Protein AF-A0ABD2QIZ8-F1 (afdb_monomer_lite)

Secondary structure (DSSP, 8-state):
--HHHHHHHHHHHS----SS--TTTTT-SSHHHHHHHHHHHHHHHHHHHTSHHHHHHHHHHHHHHHHHHHHHTT---HHHHHHHHHHHHHHHHHHS-SS--HHHHHHHHHHHHTT--S--HIIIIIIIIIIHHHHHHHS--HHHHHHHT-TTS-HHHHHHHHHHHHHHHHHHHHHHTGGGTTSHHHHHHHHHHHHHHHHHHHHHSS-HHHHHHHHHHHHHHHHHHHHTT-----S---S--------SS----------------------------------------S-SSHHHHHHHHHHHHHHHHHHHHHHHHHHHHHTT----GGG----PPPPPTT---TTSHHHHTTSS-----------

InterPro domains:
  IPR019392 Mitoguardin [PF10265] (2-235)

Radius of gyration: 24.92 Å; chains: 1; bounding box: 64×52×100 Å

pLDDT: mean 75.43, std 24.79, range [24.59, 97.56]

Organism: NCBI:txid1844966

Structure (mmCIF, N/CA/C/O backbone):
data_AF-A0ABD2QIZ8-F1
#
_entry.id   AF-A0ABD2QIZ8-F1
#
loop_
_atom_site.group_PDB
_atom_site.id
_atom_site.type_symbol
_atom_site.label_atom_id
_atom_site.label_alt_id
_atom_site.label_comp_id
_atom_site.label_asym_id
_atom_site.label_entity_id
_atom_site.label_seq_id
_atom_site.pdbx_PDB_ins_code
_atom_site.Cartn_x
_atom_site.Cartn_y
_atom_site.Cartn_z
_atom_site.occupancy
_atom_site.B_iso_or_equiv
_atom_site.auth_seq_id
_atom_site.auth_comp_id
_atom_site.auth_asym_id
_atom_site.auth_atom_id
_atom_site.pdbx_PDB_model_num
ATOM 1 N N . MET A 1 1 ? -16.460 -14.902 26.643 1.00 57.66 1 MET A N 1
ATOM 2 C CA . MET A 1 1 ? -16.467 -14.444 25.234 1.00 57.66 1 MET A CA 1
ATOM 3 C C . MET A 1 1 ? -17.121 -13.060 25.098 1.00 57.66 1 MET A C 1
ATOM 5 O O . MET A 1 1 ? -18.214 -12.979 24.546 1.00 57.66 1 MET A O 1
ATOM 9 N N . PRO A 1 2 ? -16.521 -11.976 25.629 1.00 64.00 2 PRO A N 1
ATOM 10 C CA . PRO A 1 2 ? -17.179 -10.663 25.682 1.00 64.00 2 PRO A CA 1
ATOM 11 C C . PRO A 1 2 ? -16.959 -9.818 24.416 1.00 64.00 2 PRO A C 1
ATOM 13 O O . PRO A 1 2 ? -17.910 -9.223 23.924 1.00 64.00 2 PRO A O 1
ATOM 16 N N . PHE A 1 3 ? -15.741 -9.802 23.857 1.00 72.56 3 PHE A N 1
ATOM 17 C CA . PHE A 1 3 ? -15.368 -8.848 22.804 1.00 72.56 3 PHE A CA 1
ATOM 18 C C . PHE A 1 3 ? -16.022 -9.125 21.440 1.00 72.56 3 PHE A C 1
ATOM 20 O O . PHE A 1 3 ? -16.749 -8.273 20.944 1.00 72.56 3 PHE A O 1
ATOM 27 N N . PHE A 1 4 ? -15.899 -10.327 20.865 1.00 75.19 4 PHE A N 1
ATOM 28 C CA . PHE A 1 4 ? -16.598 -10.636 19.602 1.00 75.19 4 PHE A CA 1
ATOM 29 C C . PHE A 1 4 ? -18.122 -10.526 19.725 1.00 75.19 4 PHE A C 1
ATOM 31 O O . PHE A 1 4 ? -18.793 -10.035 18.826 1.00 75.19 4 PHE A O 1
ATOM 38 N N . LYS A 1 5 ? -18.670 -10.933 20.879 1.00 71.56 5 LYS A N 1
ATOM 39 C CA . LYS A 1 5 ? -20.096 -10.769 21.164 1.00 71.56 5 LYS A CA 1
ATOM 40 C C . LYS A 1 5 ? -20.486 -9.288 21.178 1.00 71.56 5 LYS A C 1
ATOM 42 O O . LYS A 1 5 ? -21.554 -8.958 20.689 1.00 71.56 5 LYS A O 1
ATOM 47 N N . SER A 1 6 ? -19.622 -8.406 21.683 1.00 74.94 6 SER A N 1
ATOM 48 C CA . SER A 1 6 ? -19.845 -6.959 21.616 1.00 74.94 6 SER A CA 1
ATOM 49 C C . SER A 1 6 ? -19.791 -6.417 20.185 1.00 74.94 6 SER A C 1
ATOM 51 O O . SER A 1 6 ? -20.599 -5.562 19.852 1.00 74.94 6 SER A O 1
ATOM 53 N N . CYS A 1 7 ? -18.926 -6.952 19.315 1.00 78.25 7 CYS A N 1
ATOM 54 C CA . CYS A 1 7 ? -18.905 -6.590 17.893 1.00 78.25 7 CYS A CA 1
ATOM 55 C C . CYS A 1 7 ? -20.184 -7.043 17.173 1.00 78.25 7 CYS A C 1
ATOM 57 O O . CYS A 1 7 ? -20.744 -6.279 16.399 1.00 78.25 7 CYS A O 1
ATOM 59 N N . LEU A 1 8 ? -20.678 -8.250 17.468 1.00 77.31 8 LEU A N 1
ATOM 60 C CA . LEU A 1 8 ? -21.957 -8.736 16.937 1.00 77.31 8 LEU A CA 1
ATOM 61 C C . LEU A 1 8 ? -23.138 -7.888 17.425 1.00 77.31 8 LEU A C 1
ATOM 63 O O . LEU A 1 8 ? -23.984 -7.521 16.625 1.00 77.31 8 LEU A O 1
ATOM 67 N N . LEU A 1 9 ? -23.163 -7.509 18.707 1.00 75.19 9 LEU A N 1
ATOM 68 C CA . LEU A 1 9 ? -24.189 -6.596 19.223 1.00 75.19 9 LEU A CA 1
ATOM 69 C C . LEU A 1 9 ? -24.125 -5.225 18.540 1.00 75.19 9 LEU A C 1
ATOM 71 O O . LEU A 1 9 ? -25.157 -4.672 18.187 1.00 75.19 9 LEU A O 1
ATOM 75 N N . GLN A 1 10 ? -22.924 -4.694 18.298 1.00 77.56 10 GLN A N 1
ATOM 76 C CA . GLN A 1 10 ? -22.770 -3.446 17.546 1.00 77.56 10 GLN A CA 1
ATOM 77 C C . GLN A 1 10 ? -23.260 -3.567 16.101 1.00 77.56 10 GLN A C 1
ATOM 79 O O . GLN A 1 10 ? -23.784 -2.589 15.578 1.00 77.56 10 GLN A O 1
ATOM 84 N N . LEU A 1 11 ? -23.101 -4.733 15.472 1.00 80.88 11 LEU A N 1
ATOM 85 C CA . LEU A 1 11 ? -23.643 -5.011 14.142 1.00 80.88 11 LEU A CA 1
ATOM 86 C C . LEU A 1 11 ? -25.179 -5.084 14.154 1.00 80.88 11 LEU A C 1
ATOM 88 O O . LEU A 1 11 ? -25.811 -4.590 13.229 1.00 80.88 11 LEU A O 1
ATOM 92 N N . ASP A 1 12 ? -25.778 -5.656 15.201 1.00 74.12 12 ASP A N 1
ATOM 93 C CA . ASP A 1 12 ? -27.239 -5.711 15.357 1.00 74.12 12 ASP A CA 1
ATOM 94 C C . ASP A 1 12 ? -27.847 -4.324 15.660 1.00 74.12 12 ASP A C 1
ATOM 96 O O . ASP A 1 12 ? -28.987 -4.039 15.292 1.00 74.12 12 ASP A O 1
ATOM 100 N N . GLU A 1 13 ? -27.097 -3.450 16.342 1.00 72.75 13 GLU A N 1
ATOM 101 C CA . GLU A 1 13 ? -27.544 -2.116 16.768 1.00 72.75 13 GLU A CA 1
ATOM 102 C C . GLU A 1 13 ? -27.261 -1.001 15.746 1.00 72.75 13 GLU A C 1
ATOM 104 O O . GLU A 1 13 ? -27.916 0.045 15.788 1.00 72.75 13 GLU A O 1
ATOM 109 N N . LYS A 1 14 ? -26.274 -1.174 14.857 1.00 70.62 14 LYS A N 1
ATOM 110 C CA . LYS A 1 14 ? -25.811 -0.133 13.927 1.00 70.62 14 LYS A CA 1
ATOM 111 C C . LYS A 1 14 ? -25.695 -0.659 12.505 1.00 70.62 14 LYS A C 1
ATOM 113 O O . LYS A 1 14 ? -25.198 -1.752 12.273 1.00 70.62 14 LYS A O 1
ATOM 118 N N . ASP A 1 15 ? -26.032 0.199 11.546 1.00 72.19 15 ASP A N 1
ATOM 119 C CA . ASP A 1 15 ? -25.680 -0.038 10.150 1.00 72.19 15 ASP A CA 1
ATOM 120 C C . ASP A 1 15 ? -24.165 0.151 9.971 1.00 72.19 15 ASP A C 1
ATOM 122 O O . ASP A 1 15 ? -23.630 1.261 10.092 1.00 72.19 15 ASP A O 1
ATOM 126 N N . ILE A 1 16 ? -23.449 -0.955 9.772 1.00 79.88 16 ILE A N 1
ATOM 127 C CA . ILE A 1 16 ? -21.998 -0.945 9.593 1.00 79.88 16 ILE A CA 1
ATOM 128 C C . ILE A 1 16 ? -21.701 -0.698 8.126 1.00 79.88 16 ILE A C 1
ATOM 130 O O . ILE A 1 16 ? -21.784 -1.591 7.285 1.00 79.88 16 ILE A O 1
ATOM 134 N N . SER A 1 17 ? -21.282 0.526 7.828 1.00 81.06 17 SER A N 1
ATOM 135 C CA . SER A 1 17 ? -20.865 0.864 6.479 1.00 81.06 17 SER A CA 1
ATOM 136 C C . SER A 1 17 ? -19.520 0.205 6.148 1.00 81.06 17 SER A C 1
ATOM 138 O O . SER A 1 17 ? -18.538 0.292 6.901 1.00 81.06 17 SER A O 1
ATOM 140 N N . CYS A 1 18 ? -19.491 -0.493 5.019 1.00 85.06 18 CYS A N 1
ATOM 141 C CA . CYS A 1 18 ? -18.291 -0.995 4.370 1.00 85.06 18 CYS A CA 1
ATOM 142 C C . CYS A 1 18 ? -18.424 -0.746 2.868 1.00 85.06 18 CYS A C 1
ATOM 144 O O . CYS A 1 18 ? -19.526 -0.757 2.320 1.00 85.06 18 CYS A O 1
ATOM 146 N N . ARG A 1 19 ? -17.300 -0.494 2.200 1.00 87.50 19 ARG A N 1
ATOM 147 C CA . ARG A 1 19 ? -17.295 -0.134 0.780 1.00 87.50 19 ARG A CA 1
ATOM 148 C C . ARG A 1 19 ? -17.685 -1.306 -0.122 1.00 87.50 19 ARG A C 1
ATOM 150 O O . ARG A 1 19 ? -18.427 -1.136 -1.084 1.00 87.50 19 ARG A O 1
ATOM 157 N N . LYS A 1 20 ? -17.153 -2.491 0.185 1.00 89.75 20 LYS A N 1
ATOM 158 C CA . LYS A 1 20 ? -17.384 -3.757 -0.518 1.00 89.75 20 LYS A CA 1
ATOM 159 C C . LYS A 1 20 ? -17.372 -4.892 0.506 1.00 89.75 20 LYS A C 1
ATOM 161 O O . LYS A 1 20 ? -16.536 -4.900 1.409 1.00 89.75 20 LYS A O 1
ATOM 166 N N . LEU A 1 21 ? -18.249 -5.880 0.337 1.00 91.25 21 LEU A N 1
ATOM 167 C CA . LEU A 1 21 ? -18.175 -7.116 1.113 1.00 91.25 21 LEU A CA 1
ATOM 168 C C . LEU A 1 21 ? -16.987 -7.945 0.621 1.00 91.25 21 LEU A C 1
ATOM 170 O O . LEU A 1 21 ? -16.928 -8.349 -0.540 1.00 91.25 21 LEU A O 1
ATOM 174 N N . ARG A 1 22 ? -16.017 -8.180 1.508 1.00 92.38 22 ARG A N 1
ATOM 175 C CA . ARG A 1 22 ? -14.785 -8.927 1.209 1.00 92.38 22 ARG A CA 1
ATOM 176 C C . ARG A 1 22 ? -14.817 -10.351 1.775 1.00 92.38 22 ARG A C 1
ATOM 178 O O . ARG A 1 22 ? -13.771 -10.959 1.978 1.00 92.38 22 ARG A O 1
ATOM 185 N N . THR A 1 23 ? -16.013 -10.892 2.007 1.00 90.88 23 THR A N 1
ATOM 186 C CA . THR A 1 23 ? -16.253 -12.190 2.654 1.00 90.88 23 THR A CA 1
ATOM 187 C C . THR A 1 23 ? -15.456 -13.322 2.011 1.00 90.88 23 THR A C 1
ATOM 189 O O . THR A 1 23 ? -14.713 -14.011 2.704 1.00 90.88 23 THR A O 1
ATOM 192 N N . THR A 1 24 ? -15.536 -13.466 0.686 1.00 90.56 24 THR A N 1
ATOM 193 C CA . THR A 1 24 ? -14.779 -14.487 -0.056 1.00 90.56 24 THR A CA 1
ATOM 194 C C . THR A 1 24 ? -13.277 -14.214 -0.040 1.00 90.56 24 THR A C 1
ATOM 196 O O . THR A 1 24 ? -12.489 -15.135 0.147 1.00 90.56 24 THR A O 1
ATOM 199 N N . LEU A 1 25 ? -12.874 -12.948 -0.203 1.00 88.62 25 LEU A N 1
ATOM 200 C CA . LEU A 1 25 ? -11.465 -12.549 -0.274 1.00 88.62 25 LEU A CA 1
ATOM 201 C C . LEU A 1 25 ? -10.706 -12.878 1.020 1.00 88.62 25 LEU A C 1
ATOM 203 O O . LEU A 1 25 ? -9.563 -13.331 0.964 1.00 88.62 25 LEU A O 1
ATOM 207 N N . PHE A 1 26 ? -11.348 -12.664 2.169 1.00 90.06 26 PHE A N 1
ATOM 208 C CA . PHE A 1 26 ? -10.785 -12.951 3.491 1.00 90.06 26 PHE A CA 1
ATOM 209 C C . PHE A 1 26 ? -11.271 -14.273 4.086 1.00 90.06 26 PHE A C 1
ATOM 211 O O . PHE A 1 26 ? -11.157 -14.476 5.295 1.00 90.06 26 PHE A O 1
ATOM 218 N N . GLU A 1 27 ? -11.829 -15.156 3.253 1.00 89.44 27 GLU A N 1
ATOM 219 C CA . GLU A 1 27 ? -12.207 -16.522 3.632 1.00 89.44 27 GLU A CA 1
ATOM 220 C C . GLU A 1 27 ? -13.110 -16.567 4.884 1.00 89.44 27 GLU A C 1
ATOM 222 O O . GLU A 1 27 ? -13.030 -17.461 5.732 1.00 89.44 27 GLU A O 1
ATOM 227 N N . CYS A 1 28 ? -13.985 -15.568 5.016 1.00 88.69 28 CYS A N 1
ATOM 228 C CA . CYS A 1 28 ? -14.973 -15.510 6.081 1.00 88.69 28 CYS A CA 1
ATOM 229 C C . CYS A 1 28 ? -16.167 -16.421 5.733 1.00 88.69 28 CYS A C 1
ATOM 231 O O . CYS A 1 28 ? -16.588 -16.479 4.579 1.00 88.69 28 CYS A O 1
ATOM 233 N N . PRO A 1 29 ? -16.747 -17.135 6.714 1.00 88.00 29 PRO A N 1
ATOM 234 C CA . PRO A 1 29 ? -17.820 -18.098 6.478 1.00 88.00 29 PRO A CA 1
ATOM 235 C C . PRO A 1 29 ? -19.124 -17.458 5.983 1.00 88.00 29 PRO A C 1
ATOM 237 O O . PRO A 1 29 ? -19.924 -18.138 5.346 1.00 88.00 29 PRO A O 1
ATOM 240 N N . ASN A 1 30 ? -19.376 -16.192 6.318 1.00 89.19 30 ASN A N 1
ATOM 241 C CA . ASN A 1 30 ? -20.526 -15.414 5.861 1.00 89.19 30 ASN A CA 1
ATOM 242 C C . ASN A 1 30 ? -20.281 -13.913 6.086 1.00 89.19 30 ASN A C 1
ATOM 244 O O . ASN A 1 30 ? -19.340 -13.525 6.784 1.00 89.19 30 ASN A O 1
ATOM 248 N N . ASP A 1 31 ? -21.153 -13.082 5.513 1.00 90.19 31 ASP A N 1
ATOM 249 C CA . ASP A 1 31 ? -21.038 -11.622 5.571 1.00 90.19 31 ASP A CA 1
ATOM 250 C C . ASP A 1 31 ? -21.140 -11.079 7.001 1.00 90.19 31 ASP A C 1
ATOM 252 O O . ASP A 1 31 ? -20.419 -10.152 7.359 1.00 90.19 31 ASP A O 1
ATOM 256 N N . THR A 1 32 ? -21.972 -11.683 7.855 1.00 88.88 32 THR A N 1
ATOM 257 C CA . THR A 1 32 ? -22.097 -11.297 9.270 1.00 88.88 32 THR A CA 1
ATOM 258 C C . THR A 1 32 ? -20.773 -11.473 10.016 1.00 88.88 32 THR A C 1
ATOM 260 O O . THR A 1 32 ? -20.363 -10.588 10.766 1.00 88.88 32 THR A O 1
ATOM 263 N N . ASP A 1 33 ? -20.077 -12.590 9.794 1.00 86.62 33 ASP A N 1
ATOM 264 C CA . ASP A 1 33 ? -18.768 -12.852 10.396 1.00 86.62 33 ASP A CA 1
ATOM 265 C C . ASP A 1 33 ? -17.707 -11.877 9.875 1.00 86.62 33 ASP A C 1
ATOM 267 O O . ASP A 1 33 ? -16.944 -11.320 10.667 1.00 86.62 33 ASP A O 1
ATOM 271 N N . PHE A 1 34 ? -17.707 -11.606 8.565 1.00 90.94 34 PHE A N 1
ATOM 272 C CA . PHE A 1 34 ? -16.829 -10.601 7.968 1.00 90.94 34 PHE A CA 1
ATOM 273 C C . PHE A 1 34 ? -17.048 -9.219 8.598 1.00 90.94 34 PHE A C 1
ATOM 275 O O . PHE A 1 34 ? -16.089 -8.600 9.054 1.00 90.94 34 PHE A O 1
ATOM 282 N N . LEU A 1 35 ? -18.295 -8.750 8.685 1.00 90.56 35 LEU A N 1
ATOM 283 C CA . LEU A 1 35 ? -18.621 -7.436 9.242 1.00 90.56 35 LEU A CA 1
ATOM 284 C C . LEU A 1 35 ? -18.272 -7.338 10.732 1.00 90.56 35 LEU A C 1
ATOM 286 O O . LEU A 1 35 ? -17.703 -6.338 11.170 1.00 90.56 35 LEU A O 1
ATOM 290 N N . ALA A 1 36 ? -18.534 -8.385 11.516 1.00 87.94 36 ALA A N 1
ATOM 291 C CA . ALA A 1 36 ? -18.164 -8.411 12.929 1.00 87.94 36 ALA A CA 1
ATOM 292 C C . ALA A 1 36 ? -16.638 -8.377 13.131 1.00 87.94 36 ALA A C 1
ATOM 294 O O . ALA A 1 36 ? -16.142 -7.667 14.012 1.00 87.94 36 ALA A O 1
ATOM 295 N N . LYS A 1 37 ? -15.877 -9.098 12.297 1.00 90.25 37 LYS A N 1
ATOM 296 C CA . LYS A 1 37 ? -14.407 -9.027 12.283 1.00 90.25 37 LYS A CA 1
ATOM 297 C C . LYS A 1 37 ? -13.902 -7.675 11.804 1.00 90.25 37 LYS A C 1
ATOM 299 O O . LYS A 1 37 ? -12.945 -7.170 12.375 1.00 90.25 37 LYS A O 1
ATOM 304 N N . LEU A 1 38 ? -14.554 -7.062 10.821 1.00 92.31 38 LEU A N 1
ATOM 305 C CA . LEU A 1 38 ? -14.211 -5.731 10.329 1.00 92.31 38 LEU A CA 1
ATOM 306 C C . LEU A 1 38 ? -14.307 -4.683 11.446 1.00 92.31 38 LEU A C 1
ATOM 308 O O . LEU A 1 38 ? -13.386 -3.886 11.604 1.00 92.31 38 LEU A O 1
ATOM 312 N N . ILE A 1 39 ? -15.362 -4.720 12.271 1.00 90.88 39 ILE A N 1
ATOM 313 C CA . ILE A 1 39 ? -15.475 -3.862 13.467 1.00 90.88 39 ILE A CA 1
ATOM 314 C C . ILE A 1 39 ? -14.274 -4.078 14.397 1.00 90.88 39 ILE A C 1
ATOM 316 O O . ILE A 1 39 ? -13.662 -3.117 14.860 1.00 90.88 39 ILE A O 1
ATOM 320 N N . ALA A 1 40 ? -13.927 -5.339 14.661 1.00 91.12 40 ALA A N 1
ATOM 321 C CA . ALA A 1 40 ? -12.821 -5.691 15.542 1.00 91.12 40 ALA A CA 1
ATOM 322 C C . ALA A 1 40 ? -11.462 -5.217 14.991 1.00 91.12 40 ALA A C 1
ATOM 324 O O . ALA A 1 40 ? -10.669 -4.648 15.738 1.00 91.12 40 ALA A O 1
ATOM 325 N N . VAL A 1 41 ? -11.209 -5.411 13.694 1.00 93.31 41 VAL A N 1
ATOM 326 C CA . VAL A 1 41 ? -9.985 -4.985 12.998 1.00 93.31 41 VAL A CA 1
ATOM 327 C C . VAL A 1 41 ? -9.863 -3.460 12.983 1.00 93.31 41 VAL A C 1
ATOM 329 O O . VAL A 1 41 ? -8.799 -2.943 13.319 1.00 93.31 41 VAL A O 1
ATOM 332 N N . ARG A 1 42 ? -10.946 -2.730 12.680 1.00 93.31 42 ARG A N 1
ATOM 333 C CA . ARG A 1 42 ? -10.972 -1.257 12.745 1.00 93.31 42 ARG A CA 1
ATOM 334 C C . ARG A 1 42 ? -10.604 -0.763 14.144 1.00 93.31 42 ARG A C 1
ATOM 336 O O . ARG A 1 42 ? -9.659 0.010 14.283 1.00 93.31 42 ARG A O 1
ATOM 343 N N . ALA A 1 43 ? -11.268 -1.294 15.174 1.00 91.69 43 ALA A N 1
ATOM 344 C CA . ALA A 1 43 ? -10.985 -0.948 16.566 1.00 91.69 43 ALA A CA 1
ATOM 345 C C . ALA A 1 43 ? -9.540 -1.284 16.972 1.00 91.69 43 ALA A C 1
ATOM 347 O O . ALA A 1 43 ? -8.928 -0.556 17.755 1.00 91.69 43 ALA A O 1
ATOM 348 N N . ALA A 1 44 ? -8.982 -2.379 16.445 1.00 92.75 44 ALA A N 1
ATOM 349 C CA . ALA A 1 44 ? -7.599 -2.753 16.699 1.00 92.75 44 ALA A CA 1
ATOM 350 C C . ALA A 1 44 ? -6.622 -1.732 16.110 1.00 92.75 44 ALA A C 1
ATOM 352 O O . ALA A 1 44 ? -5.724 -1.297 16.828 1.00 92.75 44 ALA A O 1
ATOM 353 N N . PHE A 1 45 ? -6.820 -1.310 14.857 1.00 94.62 45 PHE A N 1
ATOM 354 C CA . PHE A 1 45 ? -5.997 -0.273 14.230 1.00 94.62 45 PHE A CA 1
ATOM 355 C C . PHE A 1 45 ? -6.136 1.086 14.912 1.00 94.62 45 PHE A C 1
ATOM 357 O O . PHE A 1 45 ? -5.113 1.729 15.126 1.00 94.62 45 PHE A O 1
ATOM 364 N N . ASP A 1 46 ? -7.343 1.490 15.321 1.00 92.19 46 ASP A N 1
ATOM 365 C CA . ASP A 1 46 ? -7.535 2.731 16.084 1.00 92.19 46 ASP A CA 1
ATOM 366 C C . ASP A 1 46 ? -6.727 2.697 17.392 1.00 92.19 46 ASP A C 1
ATOM 368 O O . ASP A 1 46 ? -6.054 3.662 17.735 1.00 92.19 46 ASP A O 1
ATOM 372 N N . ASN A 1 47 ? -6.729 1.561 18.099 1.00 91.44 47 ASN A N 1
ATOM 373 C CA . ASN A 1 47 ? -5.968 1.383 19.339 1.00 91.44 47 ASN A CA 1
ATOM 374 C C . ASN A 1 47 ? -4.439 1.340 19.129 1.00 91.44 47 ASN A C 1
ATOM 376 O O . ASN A 1 47 ? -3.680 1.786 19.988 1.00 91.44 47 ASN A O 1
ATOM 380 N N . ILE A 1 48 ? -3.976 0.777 18.009 1.00 93.12 48 ILE A N 1
ATOM 381 C CA . ILE A 1 48 ? -2.547 0.705 17.667 1.00 93.12 48 ILE A CA 1
ATOM 382 C C . ILE A 1 48 ? -2.037 2.093 17.269 1.00 93.12 48 ILE A C 1
ATOM 384 O O . ILE A 1 48 ? -1.017 2.551 17.778 1.00 93.12 48 ILE A O 1
ATOM 388 N N . LEU A 1 49 ? -2.754 2.763 16.368 1.00 91.88 49 LEU A N 1
ATOM 389 C CA . LEU A 1 49 ? -2.327 4.014 15.744 1.00 91.88 49 LEU A CA 1
ATOM 390 C C . LEU A 1 49 ? -2.678 5.258 16.565 1.00 91.88 49 LEU A C 1
ATOM 392 O O . LEU A 1 49 ? -2.242 6.346 16.206 1.00 91.88 49 LEU A O 1
ATOM 396 N N . SER A 1 50 ? -3.394 5.114 17.685 1.00 89.94 50 SER A N 1
ATOM 397 C CA . SER A 1 50 ? -3.541 6.191 18.672 1.00 89.94 50 SER A CA 1
ATOM 398 C C . SER A 1 50 ? -2.239 6.511 19.415 1.00 89.94 50 SER A C 1
ATOM 400 O O . SER A 1 50 ? -2.177 7.513 20.118 1.00 89.94 50 SER A O 1
ATOM 402 N N . GLN A 1 51 ? -1.226 5.641 19.333 1.00 90.06 51 GLN A N 1
ATOM 403 C CA . GLN A 1 51 ? 0.108 5.900 19.875 1.00 90.06 51 GLN A CA 1
ATOM 404 C C . GLN A 1 51 ? 0.969 6.588 18.816 1.00 90.06 51 GLN A C 1
ATOM 406 O O . GLN A 1 51 ? 1.302 5.982 17.795 1.00 90.06 51 GLN A O 1
ATOM 411 N N . ASP A 1 52 ? 1.381 7.827 19.089 1.00 89.81 52 ASP A N 1
ATOM 412 C CA . ASP A 1 52 ? 2.178 8.642 18.162 1.00 89.81 52 ASP A CA 1
ATOM 413 C C . ASP A 1 52 ? 3.479 7.948 17.734 1.00 89.81 52 ASP A C 1
ATOM 415 O O . ASP A 1 52 ? 3.875 8.023 16.573 1.00 89.81 52 ASP A O 1
ATOM 419 N N . THR A 1 53 ? 4.127 7.215 18.644 1.00 93.19 53 THR A N 1
ATOM 420 C CA . THR A 1 53 ? 5.354 6.455 18.358 1.00 93.19 53 THR A CA 1
ATOM 421 C C . THR A 1 53 ? 5.129 5.386 17.288 1.00 93.19 53 THR A C 1
ATOM 423 O O . THR A 1 53 ? 5.910 5.280 16.340 1.00 93.19 53 THR A O 1
ATOM 426 N N . ILE A 1 54 ? 4.036 4.625 17.392 1.00 93.19 54 ILE A N 1
ATOM 427 C CA . ILE A 1 54 ? 3.665 3.587 16.422 1.00 93.19 54 ILE A CA 1
ATOM 428 C C . ILE A 1 54 ? 3.178 4.211 15.118 1.00 93.19 54 ILE A C 1
ATOM 430 O O . ILE A 1 54 ? 3.494 3.703 14.038 1.00 93.19 54 ILE A O 1
ATOM 434 N N . PHE A 1 55 ? 2.441 5.319 15.196 1.00 92.62 55 PHE A N 1
ATOM 435 C CA . PHE A 1 55 ? 2.031 6.064 14.014 1.00 92.62 55 PHE A CA 1
ATOM 436 C C . PHE A 1 55 ? 3.257 6.522 13.207 1.00 92.62 55 PHE A C 1
ATOM 438 O O . PHE A 1 55 ? 3.337 6.256 12.005 1.00 92.62 55 PHE A O 1
ATOM 445 N N . GLU A 1 56 ? 4.234 7.172 13.848 1.00 93.38 56 GLU A N 1
ATOM 446 C CA . GLU A 1 56 ? 5.451 7.654 13.179 1.00 93.38 56 GLU A CA 1
ATOM 447 C C . GLU A 1 56 ? 6.293 6.500 12.624 1.00 93.38 56 GLU A C 1
ATOM 449 O O . GLU A 1 56 ? 6.771 6.574 11.487 1.00 93.38 56 GLU A O 1
ATOM 454 N N . TRP A 1 57 ? 6.407 5.395 13.367 1.00 95.06 57 TRP A N 1
ATOM 455 C CA . TRP A 1 57 ? 7.046 4.178 12.866 1.00 95.06 57 TRP A CA 1
ATOM 456 C C . TRP A 1 57 ? 6.342 3.632 11.616 1.00 95.06 57 TRP A C 1
ATOM 458 O O . TRP A 1 57 ? 7.002 3.320 10.622 1.00 95.06 57 TRP A O 1
ATOM 468 N N . THR A 1 58 ? 5.009 3.561 11.626 1.00 94.75 58 THR A N 1
ATOM 469 C CA . THR A 1 58 ? 4.204 3.072 10.494 1.00 94.75 58 THR A CA 1
ATOM 470 C C . THR A 1 58 ? 4.374 3.984 9.279 1.00 94.75 58 THR A C 1
ATOM 472 O O . THR A 1 58 ? 4.631 3.502 8.172 1.00 94.75 58 THR A O 1
ATOM 475 N N . LYS A 1 59 ? 4.316 5.309 9.486 1.00 94.94 59 LYS A N 1
ATOM 476 C CA . LYS A 1 59 ? 4.573 6.322 8.452 1.00 94.94 59 LYS A CA 1
ATOM 477 C C . LYS A 1 59 ? 5.937 6.098 7.806 1.00 94.94 59 LYS A C 1
ATOM 479 O O . LYS A 1 59 ? 6.010 5.993 6.578 1.00 94.94 59 LYS A O 1
ATOM 484 N N . LYS A 1 60 ? 7.000 6.020 8.611 1.00 95.62 60 LYS A N 1
ATOM 485 C CA . LYS A 1 60 ? 8.375 5.879 8.118 1.00 95.62 60 LYS A CA 1
ATOM 486 C C . LYS A 1 60 ? 8.604 4.534 7.430 1.00 95.62 60 LYS A C 1
ATOM 488 O O . LYS A 1 60 ? 9.248 4.478 6.386 1.00 95.62 60 LYS A O 1
ATOM 493 N N . THR A 1 61 ? 8.034 3.464 7.973 1.00 95.38 61 THR A N 1
ATOM 494 C CA . THR A 1 61 ? 8.105 2.117 7.396 1.00 95.38 61 THR A CA 1
ATOM 495 C C . THR A 1 61 ? 7.460 2.059 6.013 1.00 95.38 61 THR A C 1
ATOM 497 O O . THR A 1 61 ? 8.048 1.488 5.092 1.00 95.38 61 THR A O 1
ATOM 500 N N . GLY A 1 62 ? 6.291 2.682 5.828 1.00 95.44 62 GLY A N 1
ATOM 501 C CA . GLY A 1 62 ? 5.634 2.766 4.521 1.00 95.44 62 GLY A CA 1
ATOM 502 C C . GLY A 1 62 ? 6.455 3.551 3.489 1.00 95.44 62 GLY A C 1
ATOM 503 O O . GLY A 1 62 ? 6.640 3.075 2.367 1.00 95.44 62 GLY A O 1
ATOM 504 N N . GLU A 1 63 ? 7.023 4.696 3.888 1.00 96.62 63 GLU A N 1
ATOM 505 C CA . GLU A 1 63 ? 7.921 5.502 3.044 1.00 96.62 63 GLU A CA 1
ATOM 506 C C . GLU A 1 63 ? 9.139 4.688 2.589 1.00 96.62 63 GLU A C 1
ATOM 508 O O . GLU A 1 63 ? 9.407 4.577 1.390 1.00 96.62 63 GLU A O 1
ATOM 513 N N . LEU A 1 64 ? 9.856 4.083 3.543 1.00 96.31 64 LEU A N 1
ATOM 514 C CA . LEU A 1 64 ? 11.050 3.288 3.261 1.00 96.31 64 LEU A CA 1
ATOM 515 C C . LEU A 1 64 ? 10.722 2.084 2.382 1.00 96.31 64 LEU A C 1
ATOM 517 O O . LEU A 1 64 ? 11.478 1.786 1.463 1.00 96.31 64 LEU A O 1
ATOM 521 N N . THR A 1 65 ? 9.600 1.408 2.626 1.00 96.00 65 THR A N 1
ATOM 522 C CA . THR A 1 65 ? 9.185 0.243 1.835 1.00 96.00 65 THR A CA 1
ATOM 523 C C . THR A 1 65 ? 8.946 0.617 0.375 1.00 96.00 65 THR A C 1
ATOM 525 O O . THR A 1 65 ? 9.491 -0.034 -0.518 1.00 96.00 65 THR A O 1
ATOM 528 N N . GLY A 1 66 ? 8.188 1.685 0.115 1.00 96.56 66 GLY A N 1
ATOM 529 C CA . GLY A 1 66 ? 7.929 2.142 -1.252 1.00 96.56 66 GLY A CA 1
ATOM 530 C C . GLY A 1 66 ? 9.191 2.645 -1.956 1.00 96.56 66 GLY A C 1
ATOM 531 O O . GLY A 1 66 ? 9.455 2.268 -3.099 1.00 96.56 66 GLY A O 1
ATOM 532 N N . ALA A 1 67 ? 10.028 3.415 -1.259 1.00 97.50 67 ALA A N 1
ATOM 533 C CA . ALA A 1 67 ? 11.282 3.916 -1.813 1.00 97.50 67 ALA A CA 1
ATOM 534 C C . ALA A 1 67 ? 12.289 2.788 -2.109 1.00 97.50 67 ALA A C 1
ATOM 536 O O . ALA A 1 67 ? 12.914 2.775 -3.171 1.00 97.50 67 ALA A O 1
ATOM 537 N N . ARG A 1 68 ? 12.411 1.799 -1.214 1.00 97.31 68 ARG A N 1
ATOM 538 C CA . ARG A 1 68 ? 13.241 0.602 -1.424 1.00 97.31 68 ARG A CA 1
ATOM 539 C C . ARG A 1 68 ? 12.735 -0.244 -2.583 1.00 97.31 68 ARG A C 1
ATOM 541 O O . ARG A 1 68 ? 13.553 -0.726 -3.359 1.00 97.31 68 ARG A O 1
ATOM 548 N N . LEU A 1 69 ? 11.419 -0.403 -2.726 1.00 97.44 69 LEU A N 1
ATOM 549 C CA . LEU A 1 69 ? 10.832 -1.096 -3.871 1.00 97.44 69 LEU A CA 1
ATOM 550 C C . LEU A 1 69 ? 11.198 -0.403 -5.185 1.00 97.44 69 LEU A C 1
ATOM 552 O O . LEU A 1 69 ? 11.689 -1.061 -6.097 1.00 97.44 69 LEU A O 1
ATOM 556 N N . LEU A 1 70 ? 11.029 0.917 -5.273 1.00 97.38 70 LEU A N 1
ATOM 557 C CA . LEU A 1 70 ? 11.419 1.676 -6.464 1.00 97.38 70 LEU A CA 1
ATOM 558 C C . LEU A 1 70 ? 12.908 1.535 -6.771 1.00 97.38 70 LEU A C 1
ATOM 560 O O . LEU A 1 70 ? 13.270 1.240 -7.909 1.00 97.38 70 LEU A O 1
ATOM 564 N N . CYS A 1 71 ? 13.758 1.644 -5.751 1.00 96.00 71 CYS A N 1
ATOM 565 C CA . CYS A 1 71 ? 15.195 1.442 -5.894 1.00 96.00 71 CYS A CA 1
ATOM 566 C C . CYS A 1 71 ? 15.532 0.027 -6.406 1.00 96.00 71 CYS A C 1
ATOM 568 O O . CYS A 1 71 ? 16.322 -0.111 -7.340 1.00 96.00 71 CYS A O 1
ATOM 570 N N . ALA A 1 72 ? 14.884 -1.014 -5.870 1.00 96.00 72 ALA A N 1
ATOM 571 C CA . ALA A 1 72 ? 15.056 -2.402 -6.311 1.00 96.00 72 ALA A CA 1
ATOM 572 C C . ALA A 1 72 ? 14.569 -2.643 -7.752 1.00 96.00 72 ALA A C 1
ATOM 574 O O . ALA A 1 72 ? 15.101 -3.507 -8.446 1.00 96.00 72 ALA A O 1
ATOM 575 N N . LEU A 1 73 ? 13.605 -1.850 -8.226 1.00 95.62 73 LEU A N 1
ATOM 576 C CA . LEU A 1 73 ? 13.141 -1.833 -9.618 1.00 95.62 73 LEU A CA 1
ATOM 577 C C . LEU A 1 73 ? 13.993 -0.932 -10.535 1.00 95.62 73 LEU A C 1
ATOM 579 O O . LEU A 1 73 ? 13.681 -0.787 -11.719 1.00 95.62 73 LEU A O 1
ATOM 583 N N . GLY A 1 74 ? 15.053 -0.307 -10.014 1.00 93.88 74 GLY A N 1
ATOM 584 C CA . GLY A 1 74 ? 15.907 0.618 -10.763 1.00 93.88 74 GLY A CA 1
ATOM 585 C C . GLY A 1 74 ? 15.228 1.946 -11.119 1.00 93.88 74 GLY A C 1
ATOM 586 O O . GLY A 1 74 ? 15.603 2.575 -12.109 1.00 93.88 74 GLY A O 1
ATOM 587 N N . ALA A 1 75 ? 14.216 2.355 -10.354 1.00 94.50 75 ALA A N 1
ATOM 588 C CA . ALA A 1 75 ? 13.491 3.611 -10.512 1.00 94.50 75 ALA A CA 1
ATOM 589 C C . ALA A 1 75 ? 13.915 4.656 -9.465 1.00 94.50 75 ALA A C 1
ATOM 591 O O . ALA A 1 75 ? 14.419 4.323 -8.392 1.00 94.50 75 ALA A O 1
ATOM 592 N N . GLU A 1 76 ? 13.690 5.933 -9.779 1.00 94.19 76 GLU A N 1
ATOM 593 C CA . GLU A 1 76 ? 13.911 7.036 -8.841 1.00 94.19 76 GLU A CA 1
ATOM 594 C C . GLU A 1 76 ? 12.815 7.079 -7.767 1.00 94.19 76 GLU A C 1
ATOM 596 O O . GLU A 1 76 ? 11.643 6.834 -8.050 1.00 94.19 76 GLU A O 1
ATOM 601 N N . HIS A 1 77 ? 13.188 7.419 -6.529 1.00 96.00 77 HIS A N 1
ATOM 602 C CA . HIS A 1 77 ? 12.276 7.426 -5.376 1.00 96.00 77 HIS A CA 1
ATOM 603 C C . HIS A 1 77 ? 12.073 8.800 -4.727 1.00 96.00 77 HIS A C 1
ATOM 605 O O . HIS A 1 77 ? 11.227 8.932 -3.847 1.00 96.00 77 HIS A O 1
ATOM 611 N N . ALA A 1 78 ? 12.811 9.837 -5.132 1.00 96.25 78 ALA A N 1
ATOM 612 C CA . ALA A 1 78 ? 12.760 11.145 -4.469 1.00 96.25 78 ALA A CA 1
ATOM 613 C C . ALA A 1 78 ? 11.366 11.799 -4.543 1.00 96.25 78 ALA A C 1
ATOM 615 O O . ALA A 1 78 ? 10.845 12.280 -3.535 1.00 96.25 78 ALA A O 1
ATOM 616 N N . GLU A 1 79 ? 10.733 11.771 -5.719 1.00 96.56 79 GLU A N 1
ATOM 617 C CA . GLU A 1 79 ? 9.385 12.322 -5.911 1.00 96.56 79 GLU A CA 1
ATOM 618 C C . GLU A 1 79 ? 8.315 11.497 -5.177 1.00 96.56 79 GLU A C 1
ATOM 620 O O . GLU A 1 79 ? 7.356 12.062 -4.643 1.00 96.56 79 GLU A O 1
ATOM 625 N N . PHE A 1 80 ? 8.513 10.175 -5.088 1.00 97.56 80 PHE A N 1
ATOM 626 C CA . PHE A 1 80 ? 7.672 9.285 -4.288 1.00 97.56 80 PHE A CA 1
ATOM 627 C C . PHE A 1 80 ? 7.705 9.688 -2.813 1.00 97.56 80 PHE A C 1
ATOM 629 O O . PHE A 1 80 ? 6.652 9.922 -2.227 1.00 97.56 80 PHE A O 1
ATOM 636 N N . VAL A 1 81 ? 8.900 9.834 -2.229 1.00 96.94 81 VAL A N 1
ATOM 637 C CA . VAL A 1 81 ? 9.071 10.224 -0.819 1.00 96.94 81 VAL A CA 1
ATOM 638 C C . VAL A 1 81 ? 8.414 11.579 -0.546 1.00 96.94 81 VAL A C 1
ATOM 640 O O . VAL A 1 81 ? 7.681 11.729 0.433 1.00 96.94 81 VAL A O 1
ATOM 643 N N . TYR A 1 82 ? 8.621 12.557 -1.429 1.00 96.88 82 TYR A N 1
ATOM 644 C CA . TYR A 1 82 ? 7.991 13.872 -1.311 1.00 96.88 82 TYR A CA 1
ATOM 645 C C . TYR A 1 82 ? 6.456 13.784 -1.337 1.00 96.88 82 TYR A C 1
ATOM 647 O O . TYR A 1 82 ? 5.785 14.266 -0.423 1.00 96.88 82 TYR A O 1
ATOM 655 N N . SER A 1 83 ? 5.896 13.113 -2.346 1.00 96.44 83 SER A N 1
ATOM 656 C CA . SER A 1 83 ? 4.443 12.976 -2.512 1.00 96.44 83 SER A CA 1
ATOM 657 C C . SER A 1 83 ? 3.800 12.151 -1.394 1.00 96.44 83 SER A C 1
ATOM 659 O O . SER A 1 83 ? 2.670 12.430 -0.991 1.00 96.44 83 SER A O 1
ATOM 661 N N . TYR A 1 84 ? 4.519 11.157 -0.868 1.00 97.12 84 TYR A N 1
ATOM 662 C CA . TYR A 1 84 ? 4.069 10.303 0.227 1.00 97.12 84 TYR A CA 1
ATOM 663 C C . TYR A 1 84 ? 3.895 11.114 1.509 1.00 97.12 84 TYR A C 1
ATOM 665 O O . TYR A 1 84 ? 2.848 11.034 2.149 1.00 97.12 84 TYR A O 1
ATOM 673 N N . ASN A 1 85 ? 4.881 11.947 1.856 1.00 95.75 85 ASN A N 1
ATOM 674 C CA . ASN A 1 85 ? 4.804 12.780 3.054 1.00 95.75 85 ASN A CA 1
ATOM 675 C C . ASN A 1 85 ? 3.624 13.753 3.007 1.00 95.75 85 ASN A C 1
ATOM 677 O O . ASN A 1 85 ? 2.890 13.843 3.989 1.00 95.75 85 ASN A O 1
ATOM 681 N N . ILE A 1 86 ? 3.383 14.393 1.858 1.00 93.88 86 ILE A N 1
ATOM 682 C CA . ILE A 1 86 ? 2.227 15.283 1.685 1.00 93.88 86 ILE A CA 1
ATOM 683 C C . ILE A 1 86 ? 0.912 14.520 1.877 1.00 93.88 86 ILE A C 1
ATOM 685 O O . ILE A 1 86 ? 0.011 15.004 2.561 1.00 93.88 86 ILE A O 1
ATOM 689 N N . LEU A 1 87 ? 0.788 13.319 1.301 1.00 92.88 87 LEU A N 1
ATOM 690 C CA . LEU A 1 87 ? -0.426 12.515 1.446 1.00 92.88 87 LEU A CA 1
ATOM 691 C C . LEU A 1 87 ? -0.675 12.117 2.907 1.00 92.88 87 LEU A C 1
ATOM 693 O O . LEU A 1 87 ? -1.809 12.200 3.373 1.00 92.88 87 LEU A O 1
ATOM 697 N N . ILE A 1 88 ? 0.367 11.708 3.637 1.00 91.56 88 ILE A N 1
ATOM 698 C CA . ILE A 1 88 ? 0.245 11.345 5.055 1.00 91.56 88 ILE A CA 1
ATOM 699 C C . ILE A 1 88 ? -0.115 12.562 5.913 1.00 91.56 88 ILE A C 1
ATOM 701 O O . ILE A 1 88 ? -0.933 12.436 6.822 1.00 91.56 88 ILE A O 1
ATOM 705 N N . GLU A 1 89 ? 0.445 13.739 5.633 1.00 88.62 89 GLU A N 1
ATOM 706 C CA . GLU A 1 89 ? 0.060 14.982 6.315 1.00 88.62 89 GLU A CA 1
ATOM 707 C C . GLU A 1 89 ? -1.422 15.299 6.095 1.00 88.62 89 GLU A C 1
ATOM 709 O O . GLU A 1 89 ? -2.149 15.542 7.058 1.00 88.62 89 GLU A O 1
ATOM 714 N N . LYS A 1 90 ? -1.906 15.173 4.854 1.00 85.44 90 LYS A N 1
ATOM 715 C CA . LYS A 1 90 ? -3.331 15.328 4.527 1.00 85.44 90 LYS A CA 1
ATOM 716 C C . LYS A 1 90 ? -4.209 14.276 5.202 1.00 85.44 90 LYS A C 1
ATOM 718 O O . LYS A 1 90 ? -5.311 14.590 5.639 1.00 85.44 90 LYS A O 1
ATOM 723 N N . ALA A 1 91 ? -3.720 13.046 5.343 1.00 84.44 91 ALA A N 1
ATOM 724 C CA . ALA A 1 91 ? -4.424 12.001 6.077 1.00 84.44 91 ALA A CA 1
ATOM 725 C C . ALA A 1 91 ? -4.498 12.297 7.588 1.00 84.44 91 ALA A C 1
ATOM 727 O O . ALA A 1 91 ? -5.534 12.060 8.198 1.00 84.44 91 ALA A O 1
ATOM 728 N N . LYS A 1 92 ? -3.446 12.858 8.201 1.00 82.06 92 LYS A N 1
ATOM 729 C CA . LYS A 1 92 ? -3.464 13.282 9.618 1.00 82.06 92 LYS A CA 1
ATOM 730 C C . LYS A 1 92 ? -4.437 14.425 9.886 1.00 82.06 92 LYS A C 1
ATOM 732 O O . LYS A 1 92 ? -5.032 14.495 10.958 1.00 82.06 92 LYS A O 1
ATOM 737 N N . GLU A 1 93 ? -4.609 15.332 8.928 1.00 75.06 93 GLU A N 1
ATOM 738 C CA . GLU A 1 93 ? -5.601 16.404 9.045 1.00 75.06 93 GLU A CA 1
ATOM 739 C C . GLU A 1 93 ? -7.031 15.847 9.210 1.00 75.06 93 GLU A C 1
ATOM 741 O O . GLU A 1 93 ? -7.865 16.533 9.798 1.00 75.06 93 GLU A O 1
ATOM 746 N N . LEU A 1 94 ? -7.316 14.604 8.785 1.00 68.69 94 LEU A N 1
ATOM 747 C CA . LEU A 1 94 ? -8.608 13.939 9.017 1.00 68.69 94 LEU A CA 1
ATOM 748 C C . LEU A 1 94 ? -8.818 13.510 10.475 1.00 68.69 94 LEU A C 1
ATOM 750 O O . LEU A 1 94 ? -9.938 13.597 10.977 1.00 68.69 94 LEU A O 1
ATOM 754 N N . SER A 1 95 ? -7.761 13.066 11.165 1.00 65.94 95 SER A N 1
ATOM 755 C CA . SER A 1 95 ? -7.879 12.460 12.500 1.00 65.94 95 SER A CA 1
ATOM 756 C C . SER A 1 95 ? -8.016 13.477 13.637 1.00 65.94 95 SER A C 1
ATOM 758 O O . SER A 1 95 ? -8.510 13.133 14.707 1.00 65.94 95 SER A O 1
ATOM 760 N N . ASN A 1 96 ? -7.585 14.726 13.430 1.00 60.53 96 ASN A N 1
ATOM 761 C CA . ASN A 1 96 ? -7.238 15.643 14.524 1.00 60.53 96 ASN A CA 1
ATOM 762 C C . ASN A 1 96 ? -8.264 16.747 14.851 1.00 60.53 96 ASN A C 1
ATOM 764 O O . ASN A 1 96 ? -7.852 17.788 15.361 1.00 60.53 96 ASN A O 1
ATOM 768 N N . SER A 1 97 ? -9.576 16.598 14.607 1.00 54.78 97 SER A N 1
ATOM 769 C CA . SER A 1 97 ? -10.496 17.700 14.958 1.00 54.78 97 SER A CA 1
ATOM 770 C C . SER A 1 97 ? -11.870 17.327 15.515 1.00 54.78 97 SER A C 1
ATOM 772 O O . SER A 1 97 ? -12.675 16.667 14.862 1.00 54.78 97 SER A O 1
ATOM 774 N N . GLU A 1 98 ? -12.170 17.885 16.696 1.00 56.12 98 GLU A N 1
ATOM 775 C CA . GLU A 1 98 ? -13.509 17.987 17.297 1.00 56.12 98 GLU A CA 1
ATOM 776 C C . GLU A 1 98 ? -14.406 19.008 16.560 1.00 56.12 98 GLU A C 1
ATOM 778 O O . GLU A 1 98 ? -15.625 19.006 16.736 1.00 56.12 98 GLU A O 1
ATOM 783 N N . MET A 1 99 ? -13.830 19.865 15.702 1.00 56.34 99 MET A N 1
ATOM 784 C CA . MET A 1 99 ? -14.556 20.861 14.910 1.00 56.34 99 MET A CA 1
ATOM 785 C C . MET A 1 99 ? -13.983 20.954 13.488 1.00 56.34 99 MET A C 1
ATOM 787 O O . MET A 1 99 ? -12.879 21.453 13.278 1.00 56.34 99 MET A O 1
ATOM 791 N N . LEU A 1 100 ? -14.727 20.460 12.497 1.00 61.34 100 LEU A N 1
ATOM 792 C CA . LEU A 1 100 ? -14.251 20.405 11.115 1.00 61.34 100 LEU A CA 1
ATOM 793 C C . LEU A 1 100 ? -14.100 21.818 10.539 1.00 61.34 100 LEU A C 1
ATOM 795 O O . LEU A 1 100 ? -15.055 22.600 10.533 1.00 61.34 100 LEU A O 1
ATOM 799 N N . THR A 1 101 ? -12.920 22.135 10.014 1.00 68.81 101 THR A N 1
ATOM 800 C CA . THR A 1 101 ? -12.756 23.271 9.102 1.00 68.81 101 THR A CA 1
ATOM 801 C C . THR A 1 101 ? -13.516 22.996 7.791 1.00 68.81 101 THR A C 1
ATOM 803 O O . THR A 1 101 ? -13.788 21.832 7.477 1.00 68.81 101 THR A O 1
ATOM 806 N N . PRO A 1 102 ? -13.872 24.027 6.999 1.00 66.62 102 PRO A N 1
ATOM 807 C CA . PRO A 1 102 ? -14.488 23.827 5.683 1.00 66.62 102 PRO A CA 1
ATOM 808 C C . PRO A 1 102 ? -13.699 22.844 4.802 1.00 66.62 102 PRO A C 1
ATOM 810 O O . PRO A 1 102 ? -14.282 21.910 4.260 1.00 66.62 102 PRO A O 1
ATOM 813 N N . ASP A 1 103 ? -12.369 22.968 4.793 1.00 66.50 103 ASP A N 1
ATOM 814 C CA . ASP A 1 103 ? -11.468 22.093 4.035 1.00 66.50 103 ASP A CA 1
ATOM 815 C C . ASP A 1 103 ? -11.535 20.624 4.505 1.00 66.50 103 ASP A C 1
ATOM 817 O O . ASP A 1 103 ? -11.512 19.703 3.691 1.00 66.50 103 ASP A O 1
ATOM 821 N N . GLN A 1 104 ? -11.679 20.374 5.815 1.00 65.88 104 GLN A N 1
ATOM 822 C CA . GLN A 1 104 ? -11.858 19.019 6.361 1.00 65.88 104 GLN A CA 1
ATOM 823 C C . GLN A 1 104 ? -13.231 18.426 6.019 1.00 65.88 104 GLN A C 1
ATOM 825 O O . GLN A 1 104 ? -13.362 17.208 5.873 1.00 65.88 104 GLN A O 1
ATOM 830 N N . MET A 1 105 ? -14.270 19.259 5.903 1.00 69.00 105 MET A N 1
ATOM 831 C CA . MET A 1 105 ? -15.605 18.802 5.513 1.00 69.00 105 MET A CA 1
ATOM 832 C C . MET A 1 105 ? -15.639 18.372 4.043 1.00 69.00 105 MET A C 1
ATOM 834 O O . MET A 1 105 ? -16.218 17.327 3.735 1.00 69.00 105 MET A O 1
ATOM 838 N N . ASP A 1 106 ? -14.958 19.124 3.178 1.00 73.00 106 ASP A N 1
ATOM 839 C CA . ASP A 1 106 ? -14.761 18.776 1.769 1.00 73.00 106 ASP A CA 1
ATOM 840 C C . ASP A 1 106 ? -13.919 17.500 1.615 1.00 73.00 106 ASP A C 1
ATOM 842 O O . ASP A 1 106 ? -14.193 16.668 0.757 1.00 73.00 106 ASP A O 1
ATOM 846 N N . LEU A 1 107 ? -12.951 17.267 2.504 1.00 74.44 107 LEU A N 1
ATOM 847 C CA . LEU A 1 107 ? -12.146 16.043 2.497 1.00 74.44 107 LEU A CA 1
ATOM 848 C C . LEU A 1 107 ? -12.962 14.790 2.857 1.00 74.44 107 LEU A C 1
ATOM 850 O O . LEU A 1 107 ? -12.848 13.744 2.218 1.00 74.44 107 LEU A O 1
ATOM 854 N N . LYS A 1 108 ? -13.826 14.878 3.875 1.00 78.00 108 LYS A N 1
ATOM 855 C CA . LYS A 1 108 ? -14.697 13.755 4.263 1.00 78.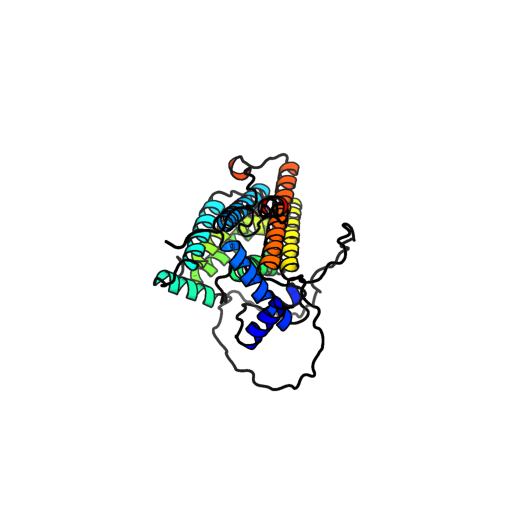00 108 LYS A CA 1
ATOM 856 C C . LYS A 1 108 ? -15.780 13.473 3.228 1.00 78.00 108 LYS A C 1
ATOM 858 O O . LYS A 1 108 ? -16.179 12.316 3.075 1.00 78.00 108 LYS A O 1
ATOM 863 N N . SER A 1 109 ? -16.288 14.497 2.541 1.00 81.44 109 SER A N 1
ATOM 864 C CA . SER A 1 109 ? -17.207 14.283 1.419 1.00 81.44 109 SER A CA 1
ATOM 865 C C . SER A 1 109 ? -16.485 13.598 0.257 1.00 81.44 109 SER A C 1
ATOM 867 O O . SER A 1 109 ? -17.018 12.622 -0.267 1.00 81.44 109 SER A O 1
ATOM 869 N N . GLU A 1 110 ? -15.241 13.990 -0.039 1.00 85.06 110 GLU A N 1
ATOM 870 C CA . GLU A 1 110 ? -14.376 13.352 -1.042 1.00 85.06 110 GLU A CA 1
ATOM 871 C C . GLU A 1 110 ? -14.196 11.843 -0.781 1.00 85.06 110 GLU A C 1
ATOM 873 O O . GLU A 1 110 ? -14.364 11.018 -1.685 1.00 85.06 110 GLU A O 1
ATOM 878 N N . LEU A 1 111 ? -13.909 11.460 0.471 1.00 85.44 111 LEU A N 1
ATOM 879 C CA . LEU A 1 111 ? -13.783 10.056 0.890 1.00 85.44 111 LEU A CA 1
ATOM 880 C C . LEU A 1 111 ? -15.098 9.283 0.720 1.00 85.44 111 LEU A C 1
ATOM 882 O O . LEU A 1 111 ? -15.099 8.170 0.185 1.00 85.44 111 LEU A O 1
ATOM 886 N N . LYS A 1 112 ? -16.228 9.884 1.109 1.00 85.12 112 LYS A N 1
ATOM 887 C CA . LYS A 1 112 ? -17.554 9.267 0.959 1.00 85.12 112 LYS A CA 1
ATOM 888 C C . LYS A 1 112 ? -17.951 9.069 -0.499 1.00 85.12 112 LYS A C 1
ATOM 890 O O . LYS A 1 112 ? -18.546 8.041 -0.814 1.00 85.12 112 LYS A O 1
ATOM 895 N N . GLU A 1 113 ? -17.607 9.998 -1.388 1.00 85.75 113 GLU A N 1
ATOM 896 C CA . GLU A 1 113 ? -17.824 9.848 -2.836 1.00 85.75 113 GLU A CA 1
ATOM 897 C C . GLU A 1 113 ? -17.061 8.650 -3.415 1.00 85.75 113 GLU A C 1
ATOM 899 O O . GLU A 1 113 ? -17.523 8.015 -4.363 1.00 85.75 113 GLU A O 1
ATOM 904 N N . HIS A 1 114 ? -15.939 8.285 -2.794 1.00 85.19 114 HIS A N 1
ATOM 905 C CA . HIS A 1 114 ? -15.155 7.094 -3.124 1.00 85.19 114 HIS A CA 1
ATOM 906 C C . HIS A 1 114 ? -15.580 5.844 -2.327 1.00 85.19 114 HIS A C 1
ATOM 908 O O . HIS A 1 114 ? -14.925 4.801 -2.394 1.00 85.19 114 HIS A O 1
ATOM 914 N N . GLY A 1 115 ? -16.694 5.922 -1.590 1.00 84.06 115 GLY A N 1
ATOM 915 C CA . GLY A 1 115 ? -17.260 4.822 -0.808 1.00 84.06 115 GLY A CA 1
ATOM 916 C C . GLY A 1 115 ? -16.526 4.534 0.505 1.00 84.06 115 GLY A C 1
ATOM 917 O O . GLY A 1 115 ? -16.783 3.505 1.127 1.00 84.06 115 GLY A O 1
ATOM 918 N N . ILE A 1 116 ? -15.619 5.415 0.937 1.00 87.75 116 ILE A N 1
ATOM 919 C CA . ILE A 1 116 ? -14.896 5.298 2.205 1.00 87.75 116 ILE A CA 1
ATOM 920 C C . ILE A 1 116 ? -15.727 5.989 3.285 1.00 87.75 116 ILE A C 1
ATOM 922 O O . ILE A 1 116 ? -15.746 7.211 3.423 1.00 87.75 116 ILE A O 1
ATOM 926 N N . SER A 1 117 ? -16.467 5.184 4.038 1.00 79.00 117 SER A N 1
ATOM 927 C CA . SER A 1 117 ? -17.393 5.646 5.073 1.00 79.00 117 SER A CA 1
ATOM 928 C C . SER A 1 117 ? -16.743 5.870 6.436 1.00 79.00 117 SER A C 1
ATOM 930 O O . SER A 1 117 ? -17.301 6.582 7.271 1.00 79.00 117 SER A O 1
ATOM 932 N N . CYS A 1 118 ? -15.603 5.224 6.679 1.00 81.75 118 CYS A N 1
ATOM 933 C CA . CYS A 1 118 ? -14.891 5.233 7.948 1.00 81.75 118 CYS A CA 1
ATOM 934 C C . CYS A 1 118 ? -13.460 5.722 7.716 1.00 81.75 118 CYS A C 1
ATOM 936 O O . CYS A 1 118 ? -12.743 5.174 6.883 1.00 81.75 118 CYS A O 1
ATOM 938 N N . GLU A 1 119 ? -13.039 6.734 8.472 1.00 84.50 119 GLU A N 1
ATOM 939 C CA . GLU A 1 119 ? -11.677 7.290 8.453 1.00 84.50 119 GLU A CA 1
ATOM 940 C C . GLU A 1 119 ? -10.719 6.405 9.263 1.00 84.50 119 GLU A C 1
ATOM 942 O O . GLU A 1 119 ? -10.051 6.856 10.188 1.00 84.50 119 GLU A O 1
ATOM 947 N N . ASN A 1 120 ? -10.696 5.111 8.955 1.00 90.62 120 ASN A N 1
ATOM 948 C CA . ASN A 1 120 ? -9.833 4.139 9.610 1.00 90.62 120 ASN A CA 1
ATOM 949 C C . ASN A 1 120 ? -8.703 3.725 8.662 1.00 90.62 120 ASN A C 1
ATOM 951 O O . ASN A 1 120 ? -8.878 3.665 7.441 1.00 90.62 120 ASN A O 1
ATOM 955 N N . PHE A 1 121 ? -7.544 3.392 9.232 1.00 92.06 121 PHE A N 1
ATOM 956 C CA . PHE A 1 121 ? -6.389 2.915 8.472 1.00 92.06 121 PHE A CA 1
ATOM 957 C C . PHE A 1 121 ? -6.723 1.707 7.588 1.00 92.06 121 PHE A C 1
ATOM 959 O O . PHE A 1 121 ? -6.286 1.650 6.439 1.00 92.06 121 PHE A O 1
ATOM 966 N N . TYR A 1 122 ? -7.537 0.774 8.087 1.00 94.19 122 TYR A N 1
ATOM 967 C CA . TYR A 1 122 ? -7.993 -0.367 7.306 1.00 94.19 122 TYR A CA 1
ATOM 968 C C . TYR A 1 122 ? -8.771 0.078 6.063 1.00 94.19 122 TYR A C 1
ATOM 970 O O . TYR A 1 122 ? -8.440 -0.341 4.961 1.00 94.19 122 TYR A O 1
ATOM 978 N N . ASP A 1 123 ? -9.777 0.938 6.216 1.00 92.62 123 ASP A N 1
ATOM 979 C CA . ASP A 1 123 ? -10.651 1.334 5.107 1.00 92.62 123 ASP A CA 1
ATOM 980 C C . ASP A 1 123 ? -9.903 2.108 4.024 1.00 92.62 123 ASP A C 1
ATOM 982 O O . ASP A 1 123 ? -10.081 1.849 2.834 1.00 92.62 123 ASP A O 1
ATOM 986 N N . LEU A 1 124 ? -9.038 3.035 4.435 1.00 91.31 124 LEU A N 1
ATOM 987 C CA . LEU A 1 124 ? -8.308 3.887 3.509 1.00 91.31 124 LEU A CA 1
ATOM 988 C C . LEU A 1 124 ? -7.111 3.166 2.884 1.00 91.31 124 LEU A C 1
ATOM 990 O O . LEU A 1 124 ? -6.964 3.142 1.665 1.00 91.31 124 LEU A O 1
ATOM 994 N N . VAL A 1 125 ? -6.234 2.586 3.703 1.00 92.75 125 VAL A N 1
ATOM 995 C CA . VAL A 1 125 ? -4.950 2.051 3.228 1.00 92.75 125 VAL A CA 1
ATOM 996 C C . VAL A 1 125 ? -5.091 0.603 2.782 1.00 92.75 125 VAL A C 1
ATOM 998 O O . VAL A 1 125 ? -4.627 0.248 1.699 1.00 92.75 125 VAL A O 1
ATOM 1001 N N . LEU A 1 126 ? -5.734 -0.240 3.588 1.00 94.81 126 LEU A N 1
ATOM 1002 C CA . LEU A 1 126 ? -5.781 -1.674 3.314 1.00 94.81 126 LEU A CA 1
ATOM 1003 C C . LEU A 1 126 ? -6.878 -2.031 2.307 1.00 94.81 126 LEU A C 1
ATOM 1005 O O . LEU A 1 126 ? -6.579 -2.680 1.312 1.00 94.81 126 LEU A O 1
ATOM 1009 N N . ASP A 1 127 ? -8.120 -1.588 2.496 1.00 94.25 127 ASP A N 1
ATOM 1010 C CA . ASP A 1 127 ? -9.208 -1.903 1.564 1.00 94.25 127 ASP A CA 1
ATOM 1011 C C . ASP A 1 127 ? -9.181 -1.015 0.314 1.00 94.25 127 ASP A C 1
ATOM 1013 O O . ASP A 1 127 ? -9.151 -1.532 -0.805 1.00 94.25 127 ASP A O 1
ATOM 1017 N N . TYR A 1 128 ? -9.193 0.312 0.465 1.00 92.75 128 TYR A N 1
ATOM 1018 C CA . TYR A 1 128 ? -9.284 1.189 -0.700 1.00 92.75 128 TYR A CA 1
ATOM 1019 C C . TYR A 1 128 ? -7.994 1.219 -1.526 1.00 92.75 128 TYR A C 1
ATOM 1021 O O . TYR A 1 128 ? -8.063 1.051 -2.736 1.00 92.75 128 TYR A O 1
ATOM 1029 N N . ILE A 1 129 ? -6.819 1.427 -0.922 1.00 92.00 129 ILE A N 1
ATOM 1030 C CA . ILE A 1 129 ? -5.571 1.516 -1.702 1.00 92.00 129 ILE A CA 1
ATOM 1031 C C . ILE A 1 129 ? -5.053 0.124 -2.072 1.00 92.00 129 ILE A C 1
ATOM 1033 O O . ILE A 1 129 ? -4.822 -0.155 -3.249 1.00 92.00 129 ILE A O 1
ATOM 1037 N N . LEU A 1 130 ? -4.828 -0.740 -1.081 1.00 93.50 130 LEU A N 1
ATOM 1038 C CA . LEU A 1 130 ? -4.079 -1.976 -1.294 1.00 93.50 130 LEU A CA 1
ATOM 1039 C C . LEU A 1 130 ? -4.922 -3.081 -1.944 1.00 93.50 130 LEU A C 1
ATOM 1041 O O . LEU A 1 130 ? -4.493 -3.664 -2.942 1.00 93.50 130 LEU A O 1
ATOM 1045 N N . VAL A 1 131 ? -6.120 -3.367 -1.425 1.00 93.38 131 VAL A N 1
ATOM 1046 C CA . VAL A 1 131 ? -6.978 -4.418 -1.994 1.00 93.38 131 VAL A CA 1
ATOM 1047 C C . VAL A 1 131 ? -7.430 -4.053 -3.408 1.00 93.38 131 VAL A C 1
ATOM 1049 O O . VAL A 1 131 ? -7.302 -4.900 -4.290 1.00 93.38 131 VAL A O 1
ATOM 1052 N N . ASP A 1 132 ? -7.879 -2.820 -3.680 1.00 90.19 132 ASP A N 1
ATOM 1053 C CA . ASP A 1 132 ? -8.234 -2.441 -5.062 1.00 90.19 132 ASP A CA 1
ATOM 1054 C C . ASP A 1 132 ? -7.030 -2.523 -6.010 1.00 90.19 132 ASP A C 1
ATOM 1056 O O . ASP A 1 132 ? -7.194 -2.921 -7.166 1.00 90.19 132 ASP A O 1
ATOM 1060 N N . ALA A 1 133 ? -5.816 -2.203 -5.546 1.00 89.62 133 ALA A N 1
ATOM 1061 C CA . ALA A 1 133 ? -4.619 -2.396 -6.358 1.00 89.62 133 ALA A CA 1
ATOM 1062 C C . ALA A 1 133 ? -4.424 -3.878 -6.721 1.00 89.62 133 ALA A C 1
ATOM 1064 O O . ALA A 1 133 ? -4.126 -4.188 -7.872 1.00 89.62 133 ALA A O 1
ATOM 1065 N N . PHE A 1 134 ? -4.651 -4.811 -5.792 1.00 89.31 134 PHE A N 1
ATOM 1066 C CA . PHE A 1 134 ? -4.593 -6.245 -6.099 1.00 89.31 134 PHE A CA 1
ATOM 1067 C C . PHE A 1 134 ? -5.705 -6.717 -7.034 1.00 89.31 134 PHE A C 1
ATOM 1069 O O . PHE A 1 134 ? -5.446 -7.575 -7.882 1.00 89.31 134 PHE A O 1
ATOM 1076 N N . GLU A 1 135 ? -6.913 -6.167 -6.930 1.00 88.81 135 GLU A N 1
ATOM 1077 C CA . GLU A 1 135 ? -7.993 -6.460 -7.880 1.00 88.81 135 GLU A CA 1
ATOM 1078 C C . GLU A 1 135 ? -7.619 -6.005 -9.295 1.00 88.81 135 GLU A C 1
ATOM 1080 O O . GLU A 1 135 ? -7.749 -6.779 -10.247 1.00 88.81 135 GLU A O 1
ATOM 1085 N N . LEU A 1 136 ? -7.073 -4.792 -9.418 1.00 84.94 136 LEU A N 1
ATOM 1086 C CA . LEU A 1 136 ? -6.603 -4.238 -10.687 1.00 84.94 136 LEU A CA 1
ATOM 1087 C C . LEU A 1 136 ? -5.445 -5.054 -11.276 1.00 84.94 136 LEU A C 1
ATOM 1089 O O . LEU A 1 136 ? -5.408 -5.295 -12.479 1.00 84.94 136 LEU A O 1
ATOM 1093 N N . LEU A 1 137 ? -4.508 -5.501 -10.438 1.00 84.69 137 LEU A N 1
ATOM 1094 C CA . LEU A 1 137 ? -3.381 -6.331 -10.870 1.00 84.69 137 LEU A CA 1
ATOM 1095 C C . LEU A 1 137 ? -3.805 -7.744 -11.283 1.00 84.69 137 LEU A C 1
ATOM 1097 O O . LEU A 1 137 ? -3.133 -8.361 -12.104 1.00 84.69 137 LEU A O 1
ATOM 1101 N N . SER A 1 138 ? -4.895 -8.263 -10.717 1.00 85.31 138 SER A N 1
ATOM 1102 C CA . SER A 1 138 ? -5.450 -9.569 -11.102 1.00 85.31 138 SER A CA 1
ATOM 1103 C C . SER A 1 138 ? -6.199 -9.502 -12.430 1.00 85.31 138 SER A C 1
ATOM 1105 O O . SER A 1 138 ? -6.218 -10.484 -13.159 1.00 85.31 138 SER A O 1
ATOM 1107 N N . ASN A 1 139 ? -6.782 -8.342 -12.750 1.00 83.75 139 ASN A N 1
ATOM 1108 C CA . ASN A 1 139 ? -7.597 -8.128 -13.944 1.00 83.75 139 ASN A CA 1
ATOM 1109 C C . ASN A 1 139 ? -7.159 -6.851 -14.688 1.00 83.75 139 ASN A C 1
ATOM 1111 O O . ASN A 1 139 ? -7.909 -5.869 -14.731 1.00 83.75 139 ASN A O 1
ATOM 1115 N N . PRO A 1 140 ? -5.937 -6.815 -15.252 1.00 83.62 140 PRO A N 1
ATOM 1116 C CA . PRO A 1 140 ? -5.468 -5.643 -15.977 1.00 83.62 140 PRO A CA 1
ATOM 1117 C C . PRO A 1 140 ? -6.290 -5.415 -17.259 1.00 83.62 140 PRO A C 1
ATOM 1119 O O . PRO A 1 140 ? -6.699 -6.375 -17.914 1.00 83.62 140 PRO A O 1
ATOM 1122 N N . PRO A 1 141 ? -6.489 -4.153 -17.685 1.00 84.44 141 PRO A N 1
ATOM 1123 C CA . PRO A 1 141 ? -7.132 -3.842 -18.959 1.00 84.44 141 PRO A CA 1
ATOM 1124 C C . PRO A 1 141 ? -6.482 -4.560 -20.154 1.00 84.44 141 PRO A C 1
ATOM 1126 O O . PRO A 1 141 ? -5.258 -4.543 -20.304 1.00 84.44 141 PRO A O 1
ATOM 1129 N N . ASN A 1 142 ? -7.297 -5.100 -21.070 1.00 84.56 142 ASN A N 1
ATOM 1130 C CA . ASN A 1 142 ? -6.820 -5.784 -22.286 1.00 84.56 142 ASN A CA 1
ATOM 1131 C C . ASN A 1 142 ? -5.874 -4.923 -23.135 1.00 84.56 142 ASN A C 1
ATOM 1133 O O . ASN A 1 142 ? -4.959 -5.439 -23.769 1.00 84.56 142 ASN A O 1
ATOM 1137 N N . SER A 1 143 ? -6.065 -3.602 -23.136 1.00 83.44 143 SER A N 1
ATOM 1138 C CA . SER A 1 143 ? -5.177 -2.658 -23.820 1.00 83.44 143 SER A CA 1
ATOM 1139 C C . SER A 1 143 ? -3.742 -2.703 -23.288 1.00 83.44 143 SER A C 1
ATOM 1141 O O . SER A 1 143 ? -2.803 -2.586 -24.073 1.00 83.44 143 SER A O 1
ATOM 1143 N N . ILE A 1 144 ? -3.564 -2.921 -21.982 1.00 84.88 144 ILE A N 1
ATOM 1144 C CA . ILE A 1 144 ? -2.249 -3.083 -21.357 1.00 84.88 144 ILE A CA 1
ATOM 1145 C C . ILE A 1 144 ? -1.670 -4.446 -21.737 1.00 84.88 144 ILE A C 1
ATOM 1147 O O . ILE A 1 144 ? -0.556 -4.497 -22.258 1.00 84.88 144 ILE A O 1
ATOM 1151 N N . LEU A 1 145 ? -2.441 -5.527 -21.570 1.00 86.25 145 LEU A N 1
ATOM 1152 C CA . LEU A 1 145 ? -1.988 -6.890 -21.878 1.00 86.25 145 LEU A CA 1
ATOM 1153 C C . LEU A 1 145 ? -1.549 -7.049 -23.337 1.00 86.25 145 LEU A C 1
ATOM 1155 O O . LEU A 1 145 ? -0.457 -7.546 -23.608 1.00 86.25 145 LEU A O 1
ATOM 1159 N N . ASN A 1 146 ? -2.355 -6.561 -24.281 1.00 88.00 146 ASN A N 1
ATOM 1160 C CA . ASN A 1 146 ? -2.080 -6.678 -25.712 1.00 88.00 146 ASN A CA 1
ATOM 1161 C C . ASN A 1 146 ? -0.769 -6.006 -26.127 1.00 88.00 146 ASN A C 1
ATOM 1163 O O . ASN A 1 146 ? -0.143 -6.432 -27.095 1.00 88.00 146 ASN A O 1
ATOM 1167 N N . VAL A 1 147 ? -0.354 -4.955 -25.420 1.00 89.25 147 VAL A N 1
ATOM 1168 C CA . VAL A 1 147 ? 0.911 -4.264 -25.678 1.00 89.25 147 VAL A CA 1
ATOM 1169 C C . VAL A 1 147 ? 2.056 -4.975 -24.969 1.00 89.25 147 VAL A C 1
ATOM 1171 O O . VAL A 1 147 ? 3.061 -5.310 -25.602 1.00 89.25 147 VAL A O 1
ATOM 1174 N N . THR A 1 148 ? 1.926 -5.226 -23.666 1.00 87.75 148 THR A N 1
ATOM 1175 C CA . THR A 1 148 ? 3.031 -5.747 -22.853 1.00 87.75 148 THR A CA 1
ATOM 1176 C C . THR A 1 148 ? 3.386 -7.190 -23.215 1.00 87.75 148 THR A C 1
ATOM 1178 O O . THR A 1 148 ? 4.570 -7.538 -23.297 1.00 87.75 148 THR A O 1
ATOM 1181 N N . GLN A 1 149 ? 2.389 -8.006 -23.563 1.00 87.31 149 GLN A N 1
ATOM 1182 C CA . GLN A 1 149 ? 2.567 -9.408 -23.948 1.00 87.31 149 GLN A CA 1
ATOM 1183 C C . GLN A 1 149 ? 2.910 -9.598 -25.434 1.00 87.31 149 GLN A C 1
ATOM 1185 O O . GLN A 1 149 ? 3.207 -10.712 -25.870 1.00 87.31 149 GLN A O 1
ATOM 1190 N N . ASN A 1 150 ? 2.934 -8.531 -26.240 1.00 89.12 150 ASN A N 1
ATOM 1191 C CA . ASN A 1 150 ? 3.259 -8.654 -27.657 1.00 89.12 150 ASN A CA 1
ATOM 1192 C C . ASN A 1 150 ? 4.741 -9.002 -27.865 1.00 89.12 150 ASN A C 1
ATOM 1194 O O . ASN A 1 150 ? 5.631 -8.200 -27.580 1.00 89.12 150 ASN A O 1
ATOM 1198 N N . ARG A 1 151 ? 5.028 -10.186 -28.413 1.00 88.50 151 ARG A N 1
ATOM 1199 C CA . ARG A 1 151 ? 6.408 -10.647 -28.656 1.00 88.50 151 ARG A CA 1
ATOM 1200 C C . ARG A 1 151 ? 7.150 -9.857 -29.745 1.00 88.50 151 ARG A C 1
ATOM 1202 O O . ARG A 1 151 ? 8.375 -9.906 -29.792 1.00 88.50 151 ARG A O 1
ATOM 1209 N N . TRP A 1 152 ? 6.433 -9.152 -30.615 1.00 92.19 152 TRP A N 1
ATOM 1210 C CA . TRP A 1 152 ? 7.001 -8.431 -31.758 1.00 92.19 152 TRP A CA 1
ATOM 1211 C C . TRP A 1 152 ? 7.357 -6.975 -31.438 1.00 92.19 152 TRP A C 1
ATOM 1213 O O . TRP A 1 152 ? 8.057 -6.335 -32.221 1.00 92.19 152 TRP A O 1
ATOM 1223 N N . LEU A 1 153 ? 6.890 -6.446 -30.303 1.00 91.94 153 LEU A N 1
ATOM 1224 C CA . LEU A 1 153 ? 7.197 -5.090 -29.854 1.00 91.94 153 LEU A CA 1
ATOM 1225 C C . LEU A 1 153 ? 8.468 -5.076 -29.002 1.00 91.94 153 LEU A C 1
ATOM 1227 O O . LEU A 1 153 ? 8.694 -5.976 -28.195 1.00 91.94 153 LEU A O 1
ATOM 1231 N N . SER A 1 154 ? 9.277 -4.026 -29.153 1.00 92.88 154 SER A N 1
ATOM 1232 C CA . SER A 1 154 ? 10.451 -3.821 -28.304 1.00 92.88 154 SER A CA 1
ATOM 1233 C C . SER A 1 154 ? 10.044 -3.416 -26.887 1.00 92.88 154 SER A C 1
ATOM 1235 O O . SER A 1 154 ? 9.040 -2.730 -26.690 1.00 92.88 154 SER A O 1
ATOM 1237 N N . ASP A 1 155 ? 10.861 -3.773 -25.897 1.00 91.62 155 ASP A N 1
ATOM 1238 C CA . ASP A 1 155 ? 10.591 -3.434 -24.494 1.00 91.62 155 ASP A CA 1
ATOM 1239 C C . ASP A 1 155 ? 10.530 -1.924 -24.257 1.00 91.62 155 ASP A C 1
ATOM 1241 O O . ASP A 1 155 ? 9.683 -1.449 -23.506 1.00 91.62 155 ASP A O 1
ATOM 1245 N N . TYR A 1 156 ? 11.352 -1.157 -24.979 1.00 92.38 156 TYR A N 1
ATOM 1246 C CA . TYR A 1 156 ? 11.270 0.301 -24.973 1.00 92.38 156 TYR A CA 1
ATOM 1247 C C . TYR A 1 156 ? 9.883 0.790 -25.410 1.00 92.38 156 TYR A C 1
ATOM 1249 O O . TYR A 1 156 ? 9.253 1.570 -24.702 1.00 92.38 156 TYR A O 1
ATOM 1257 N N . PHE A 1 157 ? 9.370 0.282 -26.537 1.00 93.25 157 PHE A N 1
ATOM 1258 C CA . PHE A 1 157 ? 8.050 0.667 -27.035 1.00 93.25 157 PHE A CA 1
ATOM 1259 C C . PHE A 1 157 ? 6.934 0.274 -26.060 1.00 93.25 157 PHE A C 1
ATOM 1261 O O . PHE A 1 157 ? 6.027 1.071 -25.805 1.00 93.25 157 PHE A O 1
ATOM 1268 N N . LYS A 1 158 ? 7.010 -0.932 -25.482 1.00 94.31 158 LYS A N 1
ATOM 1269 C CA . LYS A 1 158 ? 6.038 -1.403 -24.487 1.00 94.31 158 LYS A CA 1
ATOM 1270 C C . LYS A 1 158 ? 6.019 -0.505 -23.256 1.00 94.31 158 LYS A C 1
ATOM 1272 O O . LYS A 1 158 ? 4.942 -0.091 -22.841 1.00 94.31 158 LYS A O 1
ATOM 1277 N N . LYS A 1 159 ? 7.193 -0.166 -22.716 1.00 91.88 159 LYS A N 1
ATOM 1278 C CA . LYS A 1 159 ? 7.327 0.702 -21.543 1.00 91.88 159 LYS A CA 1
ATOM 1279 C C . LYS A 1 159 ? 6.770 2.099 -21.815 1.00 91.88 159 LYS A C 1
ATOM 1281 O O . LYS A 1 159 ? 5.914 2.558 -21.073 1.00 91.88 159 LYS A O 1
ATOM 1286 N N 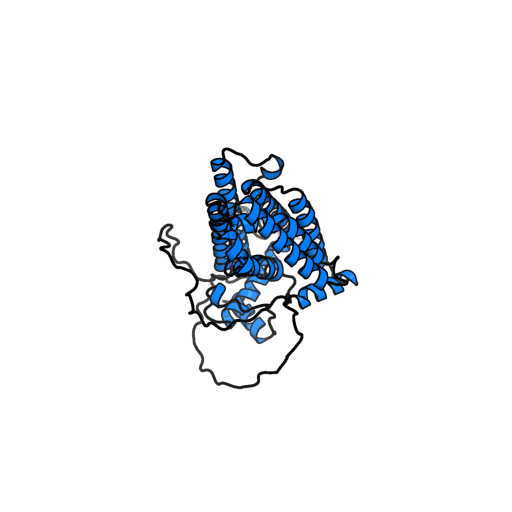. THR A 1 160 ? 7.140 2.725 -22.934 1.00 92.12 160 THR A N 1
ATOM 1287 C CA . THR A 1 160 ? 6.606 4.046 -23.316 1.00 92.12 160 THR A CA 1
ATOM 1288 C C . THR A 1 160 ? 5.089 4.038 -23.511 1.00 92.12 160 THR A C 1
ATOM 1290 O O . THR A 1 160 ? 4.399 4.979 -23.112 1.00 92.12 160 THR A O 1
ATOM 1293 N N . THR A 1 161 ? 4.548 2.979 -24.115 1.00 92.44 161 THR A N 1
ATOM 1294 C CA . THR A 1 161 ? 3.098 2.837 -24.307 1.00 92.44 161 THR A CA 1
ATOM 1295 C C . THR A 1 161 ? 2.380 2.645 -22.972 1.00 92.44 161 THR A C 1
ATOM 1297 O O . THR A 1 161 ? 1.328 3.247 -22.745 1.00 92.44 161 THR A O 1
ATOM 1300 N N . LEU A 1 162 ? 2.961 1.850 -22.071 1.00 91.75 162 LEU A N 1
ATOM 1301 C CA . LEU A 1 162 ? 2.445 1.637 -20.723 1.00 91.75 162 LEU A CA 1
ATOM 1302 C C . LEU A 1 162 ? 2.426 2.948 -19.928 1.00 91.75 162 LEU A C 1
ATOM 1304 O O . LEU A 1 162 ? 1.373 3.323 -19.416 1.00 91.75 162 LEU A O 1
ATOM 1308 N N . ASP A 1 163 ? 3.537 3.688 -19.920 1.00 90.62 163 ASP A N 1
ATOM 1309 C CA . ASP A 1 163 ? 3.649 4.992 -19.255 1.00 90.62 163 ASP A CA 1
ATOM 1310 C C . ASP A 1 163 ? 2.615 5.991 -19.802 1.00 90.62 163 ASP A C 1
ATOM 1312 O O . ASP A 1 163 ? 1.923 6.664 -19.038 1.00 90.62 163 ASP A O 1
ATOM 1316 N N . SER A 1 164 ? 2.429 6.035 -21.126 1.00 91.56 164 SER A N 1
ATOM 1317 C CA . SER A 1 164 ? 1.432 6.909 -21.769 1.00 91.56 164 SER A CA 1
ATOM 1318 C C . SER A 1 164 ? -0.007 6.530 -21.397 1.00 91.56 164 SER A C 1
ATOM 1320 O O . SER A 1 164 ? -0.860 7.400 -21.193 1.00 91.56 164 SER A O 1
ATOM 1322 N N . THR A 1 165 ? -0.286 5.230 -21.285 1.00 90.75 165 THR A N 1
ATOM 1323 C CA . THR A 1 165 ? -1.605 4.704 -20.904 1.00 90.75 165 THR A CA 1
ATOM 1324 C C . THR A 1 165 ? -1.924 5.051 -19.454 1.00 90.75 165 THR A C 1
ATOM 1326 O O . THR A 1 165 ? -2.982 5.609 -19.160 1.00 90.75 165 THR A O 1
ATOM 1329 N N . ILE A 1 166 ? -0.976 4.795 -18.555 1.00 89.50 166 ILE A N 1
ATOM 1330 C CA . ILE A 1 166 ? -1.053 5.143 -17.135 1.00 89.50 166 ILE A CA 1
ATOM 1331 C C . ILE A 1 166 ? -1.263 6.645 -16.955 1.00 89.50 166 ILE A C 1
ATOM 1333 O O . ILE A 1 166 ? -2.173 7.057 -16.235 1.00 89.50 166 ILE A O 1
ATOM 1337 N N . TRP A 1 167 ? -0.460 7.468 -17.634 1.00 90.19 167 TRP A N 1
ATOM 1338 C CA . TRP A 1 167 ? -0.600 8.920 -17.594 1.00 90.19 167 TRP A CA 1
ATOM 1339 C C . TRP A 1 167 ? -2.007 9.358 -18.003 1.00 90.19 167 TRP A C 1
ATOM 1341 O O . TRP A 1 167 ? -2.627 10.171 -17.319 1.00 90.19 167 TRP A O 1
ATOM 1351 N N . THR A 1 168 ? -2.540 8.785 -19.084 1.00 91.12 168 THR A N 1
ATOM 1352 C CA . THR A 1 168 ? -3.889 9.091 -19.580 1.00 91.12 168 THR A CA 1
ATOM 1353 C C . THR A 1 168 ? -4.966 8.727 -18.556 1.00 91.12 168 THR A C 1
ATOM 1355 O O . THR A 1 168 ? -5.866 9.532 -18.309 1.00 91.12 168 THR A O 1
ATOM 1358 N N . ILE A 1 169 ? -4.851 7.565 -17.905 1.00 89.12 169 ILE A N 1
ATOM 1359 C CA . ILE A 1 169 ? -5.768 7.134 -16.839 1.00 89.12 169 ILE A CA 1
ATOM 1360 C C . ILE A 1 169 ? -5.700 8.093 -15.646 1.00 89.12 169 ILE A C 1
ATOM 1362 O O . ILE A 1 169 ? -6.736 8.565 -15.176 1.00 89.12 169 ILE A O 1
ATOM 1366 N N . LEU A 1 170 ? -4.497 8.432 -15.176 1.00 89.38 170 LEU A N 1
ATOM 1367 C CA . LEU A 1 170 ? -4.319 9.352 -14.049 1.00 89.38 170 LEU A CA 1
ATOM 1368 C C . LEU A 1 170 ? -4.816 10.760 -14.376 1.00 89.38 170 LEU A C 1
ATOM 1370 O O . LEU A 1 170 ? -5.440 11.407 -13.538 1.00 89.38 170 LEU A O 1
ATOM 1374 N N . LEU A 1 171 ? -4.581 11.237 -15.598 1.00 88.94 171 LEU A N 1
ATOM 1375 C CA . LEU A 1 171 ? -5.093 12.521 -16.060 1.00 88.94 171 LEU A CA 1
ATOM 1376 C C . LEU A 1 171 ? -6.626 12.527 -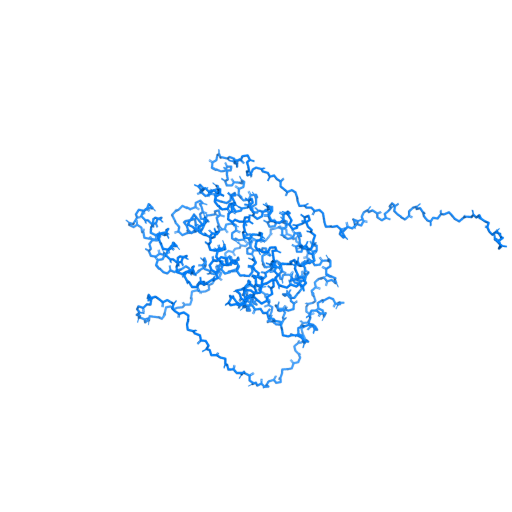16.085 1.00 88.94 171 LEU A C 1
ATOM 1378 O O . LEU A 1 171 ? -7.235 13.501 -15.646 1.00 88.94 171 LEU A O 1
ATOM 1382 N N . ALA A 1 172 ? -7.255 11.450 -16.562 1.00 89.75 172 ALA A N 1
ATOM 1383 C CA . ALA A 1 172 ? -8.708 11.307 -16.541 1.00 89.75 172 ALA A CA 1
ATOM 1384 C C . ALA A 1 172 ? -9.250 11.296 -15.103 1.00 89.75 172 ALA A C 1
ATOM 1386 O O . ALA A 1 172 ? -10.168 12.054 -14.795 1.00 89.75 172 ALA A O 1
ATOM 1387 N N . LYS A 1 173 ? -8.637 10.519 -14.200 1.00 88.56 173 LYS A N 1
ATOM 1388 C CA . LYS A 1 173 ? -9.013 10.466 -12.778 1.00 88.56 173 LYS A CA 1
ATOM 1389 C C . LYS A 1 173 ? -8.891 11.825 -12.090 1.00 88.56 173 LYS A C 1
ATOM 1391 O O . LYS A 1 173 ? -9.825 12.241 -11.415 1.00 88.56 173 LYS A O 1
ATOM 1396 N N . ARG A 1 174 ? -7.805 12.565 -12.327 1.00 87.25 174 ARG A N 1
ATOM 1397 C CA . ARG A 1 174 ? -7.639 13.926 -11.790 1.00 87.25 174 ARG A CA 1
ATOM 1398 C C . ARG A 1 174 ? -8.679 14.908 -12.323 1.00 87.25 174 ARG A C 1
ATOM 1400 O O . ARG A 1 174 ? -9.158 15.740 -11.565 1.00 87.25 174 ARG A O 1
ATOM 1407 N N . LYS A 1 175 ? -9.058 14.815 -13.603 1.00 86.25 175 LYS A N 1
ATOM 1408 C CA . LYS A 1 175 ? -10.113 15.670 -14.178 1.00 86.25 175 LYS A CA 1
ATOM 1409 C C . LYS A 1 175 ? -11.473 15.446 -13.515 1.00 86.25 175 LYS A C 1
ATOM 1411 O O . LYS A 1 175 ? -12.228 16.403 -13.380 1.00 86.25 175 LYS A O 1
ATOM 1416 N N . LEU A 1 176 ? -11.768 14.216 -13.089 1.00 84.94 176 LEU A N 1
ATOM 1417 C CA . LEU A 1 176 ? -13.012 13.889 -12.385 1.00 84.94 176 LEU A CA 1
ATOM 1418 C C . LEU A 1 176 ? -13.091 14.501 -10.980 1.00 84.94 176 LEU A C 1
ATOM 1420 O O . LEU A 1 176 ? -14.195 14.668 -10.478 1.00 84.94 176 LEU A O 1
ATOM 1424 N N . LEU A 1 177 ? -11.960 14.888 -10.377 1.00 81.62 177 LEU A N 1
ATOM 1425 C CA . LEU A 1 177 ? -11.952 15.558 -9.072 1.00 81.62 177 LEU A CA 1
ATOM 1426 C C . LEU A 1 177 ? -12.473 17.000 -9.135 1.00 81.62 177 LEU A C 1
ATOM 1428 O O . LEU A 1 177 ? -12.840 17.557 -8.105 1.00 81.62 177 LEU A O 1
ATOM 1432 N N . GLY A 1 178 ? -12.521 17.626 -10.319 1.00 79.44 178 GLY A N 1
ATOM 1433 C CA . GLY A 1 178 ? -13.026 18.991 -10.480 1.00 79.44 178 GLY A CA 1
ATOM 1434 C C . GLY A 1 178 ? -12.372 19.977 -9.502 1.00 79.44 178 GLY A C 1
ATOM 1435 O O . GLY A 1 178 ? -11.159 20.176 -9.532 1.00 79.44 178 GLY A O 1
ATOM 1436 N N . SER A 1 179 ? -13.181 20.581 -8.627 1.00 68.00 179 SER A N 1
ATOM 1437 C CA . SER A 1 179 ? -12.743 21.528 -7.589 1.00 68.00 179 SER A CA 1
ATOM 1438 C C . SER A 1 179 ? -11.962 20.886 -6.431 1.00 68.00 179 SER A C 1
ATOM 1440 O O . SER A 1 179 ? -11.253 21.598 -5.729 1.00 68.00 179 SER A O 1
ATOM 1442 N N . ALA A 1 180 ? -12.032 19.562 -6.258 1.00 67.88 180 ALA A N 1
ATOM 1443 C CA . ALA A 1 180 ? -11.321 18.803 -5.224 1.00 67.88 180 ALA A CA 1
ATOM 1444 C C . ALA A 1 180 ? -9.907 18.365 -5.660 1.00 67.88 180 ALA A C 1
ATOM 1446 O O . ALA A 1 180 ? -9.298 17.483 -5.061 1.00 67.88 180 ALA A O 1
ATOM 1447 N N . SER A 1 181 ? -9.331 18.975 -6.704 1.00 70.38 181 SER A N 1
ATOM 1448 C CA . SER A 1 181 ? -7.999 18.602 -7.210 1.00 70.38 181 SER A CA 1
ATOM 1449 C C . SER A 1 181 ? -6.857 18.826 -6.208 1.00 70.38 181 SER A C 1
ATOM 1451 O O . SER A 1 181 ? -5.774 18.277 -6.398 1.00 70.38 181 SER A O 1
ATOM 1453 N N . ALA A 1 182 ? -7.084 19.645 -5.178 1.00 76.75 182 ALA A N 1
ATOM 1454 C CA . ALA A 1 182 ? -6.164 19.872 -4.059 1.00 76.75 182 ALA A CA 1
ATOM 1455 C C . ALA A 1 182 ? -6.504 19.028 -2.809 1.00 76.75 182 ALA A C 1
ATOM 1457 O O . ALA A 1 182 ? -5.880 19.205 -1.766 1.00 76.75 182 ALA A O 1
ATOM 1458 N N . GLY A 1 183 ? -7.503 18.143 -2.903 1.00 82.25 183 GLY A N 1
ATOM 1459 C CA . GLY A 1 183 ? -7.941 17.248 -1.834 1.00 82.25 183 GLY A CA 1
ATOM 1460 C C . GLY A 1 183 ? -7.084 15.988 -1.699 1.00 82.25 183 GLY A C 1
ATOM 1461 O O . GLY A 1 183 ? -6.021 15.851 -2.324 1.00 82.25 183 GLY A O 1
ATOM 1462 N N . PHE A 1 184 ? -7.556 15.039 -0.888 1.00 86.56 184 PHE A N 1
ATOM 1463 C CA . PHE A 1 184 ? -6.848 13.791 -0.602 1.00 86.56 184 PHE A CA 1
ATOM 1464 C C . PHE A 1 184 ? -6.575 13.014 -1.888 1.00 86.56 184 PHE A C 1
ATOM 1466 O O . PHE A 1 184 ? -5.437 12.592 -2.109 1.00 86.56 184 PHE A O 1
ATOM 1473 N N . PHE A 1 185 ? -7.565 12.861 -2.777 1.00 88.75 185 PHE A N 1
ATOM 1474 C CA . PHE A 1 185 ? -7.365 12.084 -3.998 1.00 88.75 185 PHE A CA 1
ATOM 1475 C C . PHE A 1 185 ? -6.484 12.806 -5.017 1.00 88.75 185 PHE A C 1
ATOM 1477 O O . PHE A 1 185 ? -5.776 12.153 -5.785 1.00 88.75 185 PHE A O 1
ATOM 1484 N N . GLY A 1 186 ? -6.436 14.140 -4.990 1.00 90.19 186 GLY A N 1
ATOM 1485 C CA . GLY A 1 186 ? -5.473 14.919 -5.771 1.00 90.19 186 GLY A CA 1
ATOM 1486 C C . GLY A 1 186 ? -4.027 14.576 -5.400 1.00 90.19 186 GLY A C 1
ATOM 1487 O O . GLY A 1 186 ? -3.199 14.271 -6.273 1.00 90.19 186 GLY A O 1
ATOM 1488 N N . HIS A 1 187 ? -3.739 14.541 -4.098 1.00 91.44 187 HIS A N 1
ATOM 1489 C CA . HIS A 1 187 ? -2.441 14.127 -3.565 1.00 91.44 187 HIS A CA 1
ATOM 1490 C C . HIS A 1 187 ? -2.184 12.625 -3.745 1.00 91.44 187 HIS A C 1
ATOM 1492 O O . HIS A 1 187 ? -1.079 12.242 -4.127 1.00 91.44 187 HIS A O 1
ATOM 1498 N N . TYR A 1 188 ? -3.202 11.778 -3.588 1.00 92.62 188 TYR A N 1
ATOM 1499 C CA . TYR A 1 188 ? -3.108 10.339 -3.834 1.00 92.62 188 TYR A CA 1
ATOM 1500 C C . TYR A 1 188 ? -2.732 10.038 -5.287 1.00 92.62 188 TYR A C 1
ATOM 1502 O O . TYR A 1 188 ? -1.774 9.311 -5.527 1.00 92.62 188 TYR A O 1
ATOM 1510 N N . TYR A 1 189 ? -3.407 10.634 -6.277 1.00 93.06 189 TYR A N 1
ATOM 1511 C CA . TYR A 1 189 ? -3.058 10.419 -7.686 1.00 93.06 189 TYR A CA 1
ATOM 1512 C C . TYR A 1 189 ? -1.683 10.996 -8.036 1.00 93.06 189 TYR A C 1
ATOM 1514 O O . TYR A 1 189 ? -1.010 10.473 -8.925 1.00 93.06 189 TYR A O 1
ATOM 1522 N N . SER A 1 190 ? -1.252 12.057 -7.346 1.00 93.19 190 SER A N 1
ATOM 1523 C CA . SER A 1 190 ? 0.123 12.576 -7.421 1.00 93.19 190 SER A CA 1
ATOM 1524 C C . SER A 1 190 ? 1.132 11.549 -6.938 1.00 93.19 190 SER A C 1
ATOM 1526 O O . SER A 1 190 ? 2.012 11.191 -7.714 1.00 93.19 190 SER A O 1
ATOM 1528 N N . LEU A 1 191 ? 0.921 10.967 -5.759 1.00 95.69 191 LEU A N 1
ATOM 1529 C CA . LEU A 1 191 ? 1.740 9.870 -5.257 1.00 95.69 191 LEU A CA 1
ATOM 1530 C C . LEU A 1 191 ? 1.735 8.663 -6.208 1.00 95.69 191 LEU A C 1
ATOM 1532 O O . LEU A 1 191 ? 2.803 8.203 -6.601 1.00 95.69 191 LEU A O 1
ATOM 1536 N N . VAL A 1 192 ? 0.564 8.175 -6.632 1.00 94.56 192 VAL A N 1
ATOM 1537 C CA . VAL A 1 192 ? 0.441 7.022 -7.546 1.00 94.56 192 VAL A CA 1
ATOM 1538 C C . VAL A 1 192 ? 1.238 7.245 -8.830 1.00 94.56 192 VAL A C 1
ATOM 1540 O O . VAL A 1 192 ? 1.943 6.341 -9.271 1.00 94.56 192 VAL A O 1
ATOM 1543 N N . GLY A 1 193 ? 1.202 8.458 -9.389 1.00 92.94 193 GLY A N 1
ATOM 1544 C CA . GLY A 1 193 ? 1.960 8.820 -10.589 1.00 92.94 193 GLY A CA 1
ATOM 1545 C C . GLY A 1 193 ? 3.474 8.627 -10.480 1.00 92.94 193 GLY A C 1
ATOM 1546 O O . GLY A 1 193 ? 4.111 8.392 -11.502 1.00 92.94 193 GLY A O 1
ATOM 1547 N N . THR A 1 194 ? 4.035 8.658 -9.270 1.00 95.06 194 THR A N 1
ATOM 1548 C CA . THR A 1 194 ? 5.485 8.515 -9.052 1.00 95.06 194 THR A CA 1
ATOM 1549 C C . THR A 1 194 ? 5.973 7.069 -9.133 1.00 95.06 194 THR A C 1
ATOM 1551 O O . THR A 1 194 ? 7.133 6.835 -9.460 1.00 95.06 194 THR A O 1
ATOM 1554 N N . PHE A 1 195 ? 5.109 6.085 -8.850 1.00 94.50 195 PHE A N 1
ATOM 1555 C CA . PHE A 1 195 ? 5.537 4.689 -8.696 1.00 94.50 195 PHE A CA 1
ATOM 1556 C C . PHE A 1 195 ? 4.790 3.687 -9.579 1.00 94.50 195 PHE A C 1
ATOM 1558 O O . PHE A 1 195 ? 5.294 2.588 -9.819 1.00 94.50 195 PHE A O 1
ATOM 1565 N N . ILE A 1 196 ? 3.602 4.031 -10.083 1.00 92.62 196 ILE A N 1
ATOM 1566 C CA . ILE A 1 196 ? 2.752 3.071 -10.796 1.00 92.62 196 ILE A CA 1
ATOM 1567 C C . ILE A 1 196 ? 3.351 2.613 -12.132 1.00 92.62 196 ILE A C 1
ATOM 1569 O O . ILE A 1 196 ? 3.136 1.471 -12.516 1.00 92.62 196 ILE A O 1
ATOM 1573 N N . GLY A 1 197 ? 4.123 3.458 -12.826 1.00 92.38 197 GLY A N 1
ATOM 1574 C CA . GLY A 1 197 ? 4.804 3.098 -14.078 1.00 92.38 197 GLY A CA 1
ATOM 1575 C C . GLY A 1 197 ? 5.823 1.970 -13.876 1.00 92.38 197 GLY A C 1
ATOM 1576 O O . GLY A 1 197 ? 5.643 0.883 -14.435 1.00 92.38 197 GLY A O 1
ATOM 1577 N N . PRO A 1 198 ? 6.847 2.170 -13.021 1.00 94.44 198 PRO A N 1
ATOM 1578 C CA . PRO A 1 198 ? 7.784 1.115 -12.638 1.00 94.44 198 PRO A CA 1
ATOM 1579 C C . PRO A 1 198 ? 7.095 -0.147 -12.117 1.00 94.44 198 PRO A C 1
ATOM 1581 O O . PRO A 1 198 ? 7.468 -1.249 -12.512 1.00 94.44 198 PRO A O 1
ATOM 1584 N N . LEU A 1 199 ? 6.061 0.002 -11.283 1.00 93.81 199 LEU A N 1
ATOM 1585 C CA . LEU A 1 199 ? 5.334 -1.131 -10.716 1.00 93.81 199 LEU A CA 1
ATOM 1586 C C . LEU A 1 199 ? 4.561 -1.917 -11.787 1.00 93.81 199 LEU A C 1
ATOM 1588 O O . LEU A 1 199 ? 4.643 -3.141 -11.836 1.00 93.81 199 LEU A O 1
ATOM 1592 N N . ALA A 1 200 ? 3.852 -1.234 -12.684 1.00 92.12 200 ALA A N 1
ATOM 1593 C CA . ALA A 1 200 ? 3.131 -1.872 -13.780 1.00 92.12 200 ALA A CA 1
ATOM 1594 C C . ALA A 1 200 ? 4.091 -2.566 -14.754 1.00 92.12 200 ALA A C 1
ATOM 1596 O O . ALA A 1 200 ? 3.806 -3.670 -15.214 1.00 92.12 200 ALA A O 1
ATOM 1597 N N . TRP A 1 201 ? 5.249 -1.962 -15.039 1.00 93.88 201 TRP A N 1
ATOM 1598 C CA . TRP A 1 201 ? 6.291 -2.619 -15.826 1.00 93.88 201 TRP A CA 1
ATOM 1599 C C . TRP A 1 201 ? 6.846 -3.853 -15.110 1.00 93.88 201 TRP A C 1
ATOM 1601 O O . TRP A 1 201 ? 7.070 -4.878 -15.747 1.00 93.88 201 TRP A O 1
ATOM 1611 N N . ALA A 1 202 ? 7.013 -3.787 -13.790 1.00 94.75 202 ALA A N 1
ATOM 1612 C CA . ALA A 1 202 ? 7.463 -4.920 -12.998 1.00 94.75 202 ALA A CA 1
ATOM 1613 C C . ALA A 1 202 ? 6.457 -6.079 -13.005 1.00 94.75 202 ALA A C 1
ATOM 1615 O O . ALA A 1 202 ? 6.882 -7.221 -13.080 1.00 94.75 202 ALA A O 1
ATOM 1616 N N . PHE A 1 203 ? 5.147 -5.815 -12.982 1.00 92.19 203 PHE A N 1
ATOM 1617 C CA . PHE A 1 203 ? 4.127 -6.869 -13.066 1.00 92.19 203 PHE A CA 1
ATOM 1618 C C . PHE A 1 203 ? 3.937 -7.409 -14.490 1.00 92.19 203 PHE A C 1
ATOM 1620 O O . PHE A 1 203 ? 3.913 -8.620 -14.700 1.00 92.19 203 PHE A O 1
ATOM 1627 N N . PHE A 1 204 ? 3.795 -6.528 -15.480 1.00 90.62 204 PHE A N 1
ATOM 1628 C CA . PHE A 1 204 ? 3.324 -6.905 -16.820 1.00 90.62 204 PHE A CA 1
ATOM 1629 C C . PHE A 1 204 ? 4.411 -6.927 -17.891 1.00 90.62 204 PHE A C 1
ATOM 1631 O O . PHE A 1 204 ? 4.144 -7.370 -19.006 1.00 90.62 204 PHE A O 1
ATOM 1638 N N . GLY A 1 205 ? 5.599 -6.407 -17.591 1.00 90.50 205 GLY A N 1
ATOM 1639 C CA . GLY A 1 205 ? 6.716 -6.333 -18.523 1.00 90.50 205 GLY A CA 1
ATOM 1640 C C . GLY A 1 205 ? 7.361 -7.689 -18.799 1.00 90.50 205 GLY A C 1
ATOM 1641 O O . GLY A 1 205 ? 6.801 -8.753 -18.555 1.00 90.50 205 GLY A O 1
ATOM 1642 N N . THR A 1 206 ? 8.565 -7.647 -19.353 1.00 89.94 206 THR A N 1
ATOM 1643 C CA . THR A 1 206 ? 9.317 -8.840 -19.774 1.00 89.94 206 THR A CA 1
ATOM 1644 C C . THR A 1 206 ? 10.398 -9.262 -18.778 1.00 89.94 206 THR A C 1
ATOM 1646 O O . THR A 1 206 ? 10.964 -10.346 -18.923 1.00 89.94 206 THR A O 1
ATOM 1649 N N . ASP A 1 207 ? 10.699 -8.435 -17.769 1.00 91.25 207 ASP A N 1
ATOM 1650 C CA . ASP A 1 207 ? 11.723 -8.750 -16.773 1.00 91.25 207 ASP A CA 1
ATOM 1651 C C . ASP A 1 207 ? 11.194 -9.696 -15.690 1.00 91.25 207 ASP A C 1
ATOM 1653 O O . ASP A 1 207 ? 10.540 -9.292 -14.726 1.00 91.25 207 ASP A O 1
ATOM 1657 N N . VAL A 1 208 ? 11.563 -10.968 -15.833 1.00 91.94 208 VAL A N 1
ATOM 1658 C CA . VAL A 1 208 ? 11.214 -12.058 -14.913 1.00 91.94 208 VAL A CA 1
ATOM 1659 C C . VAL A 1 208 ? 11.666 -11.771 -13.478 1.00 91.94 208 VAL A C 1
ATOM 1661 O O . VAL A 1 208 ? 11.025 -12.206 -12.521 1.00 91.94 208 VAL A O 1
ATOM 1664 N N . ASN A 1 209 ? 12.765 -11.036 -13.297 1.00 93.19 209 ASN A N 1
ATOM 1665 C CA . ASN A 1 209 ? 13.272 -10.727 -11.965 1.00 93.19 209 ASN A CA 1
ATOM 1666 C C . ASN A 1 209 ? 12.382 -9.723 -11.235 1.00 93.19 209 ASN A C 1
ATOM 1668 O O . ASN A 1 209 ? 11.972 -9.994 -10.105 1.00 93.19 209 ASN A O 1
ATOM 1672 N N . SER A 1 210 ? 12.053 -8.609 -11.895 1.00 94.38 210 SER A N 1
ATOM 1673 C CA . SER A 1 210 ? 11.098 -7.625 -11.383 1.00 94.38 210 SER A CA 1
ATOM 1674 C C . SER A 1 210 ? 9.743 -8.270 -11.109 1.00 94.38 210 SER A C 1
ATOM 1676 O O . SER A 1 210 ? 9.201 -8.066 -10.026 1.00 94.38 210 SER A O 1
ATOM 1678 N N . GLN A 1 211 ? 9.250 -9.126 -12.013 1.00 94.25 211 GLN A N 1
ATOM 1679 C CA . GLN A 1 211 ? 8.010 -9.892 -11.822 1.00 94.25 211 GLN A CA 1
ATOM 1680 C C . GLN A 1 211 ? 8.052 -10.752 -10.563 1.00 94.25 211 GLN A C 1
ATOM 1682 O O . GLN A 1 211 ? 7.152 -10.690 -9.727 1.00 94.25 211 GLN A O 1
ATOM 1687 N N . ARG A 1 212 ? 9.126 -11.525 -10.386 1.00 95.44 212 ARG A N 1
ATOM 1688 C CA . ARG A 1 212 ? 9.319 -12.363 -9.200 1.00 95.44 212 ARG A CA 1
ATOM 1689 C C . ARG A 1 212 ? 9.377 -11.529 -7.919 1.00 95.44 212 ARG A C 1
ATOM 1691 O O . ARG A 1 212 ? 8.809 -11.944 -6.912 1.00 95.44 212 ARG A O 1
ATOM 1698 N N . LEU A 1 213 ? 10.051 -10.377 -7.941 1.00 96.88 213 LEU A N 1
ATOM 1699 C CA . LEU A 1 213 ? 10.117 -9.463 -6.799 1.00 96.88 213 LEU A CA 1
ATOM 1700 C C . LEU A 1 213 ? 8.717 -8.980 -6.402 1.00 96.88 213 LEU A C 1
ATOM 1702 O O . LEU A 1 213 ? 8.311 -9.148 -5.250 1.00 96.88 213 LEU A O 1
ATOM 1706 N N . VAL A 1 214 ? 7.976 -8.395 -7.345 1.00 96.12 214 VAL A N 1
ATOM 1707 C CA . VAL A 1 214 ? 6.665 -7.804 -7.042 1.00 96.12 214 VAL A CA 1
ATOM 1708 C C . VAL A 1 214 ? 5.616 -8.861 -6.713 1.00 96.12 214 VAL A C 1
ATOM 1710 O O . VAL A 1 214 ? 4.746 -8.599 -5.884 1.00 96.12 214 VAL A O 1
ATOM 1713 N N . GLN A 1 215 ? 5.735 -10.072 -7.267 1.00 95.25 215 GLN A N 1
ATOM 1714 C CA . GLN A 1 215 ? 4.874 -11.193 -6.901 1.00 95.25 215 GLN A CA 1
ATOM 1715 C C . GLN A 1 215 ? 5.118 -11.646 -5.458 1.00 95.25 215 GLN A C 1
ATOM 1717 O O . GLN A 1 215 ? 4.162 -11.764 -4.703 1.00 95.25 215 GLN A O 1
ATOM 1722 N N . ARG A 1 216 ? 6.379 -11.795 -5.022 1.00 96.94 216 ARG A N 1
ATOM 1723 C CA . ARG A 1 216 ? 6.689 -12.133 -3.618 1.00 96.94 216 ARG A CA 1
ATOM 1724 C C . ARG A 1 216 ? 6.135 -11.095 -2.643 1.00 96.94 216 ARG A C 1
ATOM 1726 O O . ARG A 1 216 ? 5.571 -11.460 -1.620 1.00 96.94 216 ARG A O 1
ATOM 1733 N N . ILE A 1 217 ? 6.276 -9.807 -2.965 1.00 96.81 217 ILE A N 1
ATOM 1734 C CA . ILE A 1 217 ? 5.738 -8.718 -2.135 1.00 96.81 217 ILE A CA 1
ATOM 1735 C C . ILE A 1 217 ? 4.209 -8.780 -2.086 1.00 96.81 217 ILE A C 1
ATOM 1737 O O . ILE A 1 217 ? 3.624 -8.662 -1.009 1.00 96.81 217 ILE A O 1
ATOM 1741 N N . ARG A 1 218 ? 3.562 -8.991 -3.238 1.00 95.19 218 ARG A N 1
ATOM 1742 C CA . ARG A 1 218 ? 2.112 -9.180 -3.325 1.00 95.19 218 ARG A CA 1
ATOM 1743 C C . ARG A 1 218 ? 1.654 -10.347 -2.452 1.00 95.19 218 ARG A C 1
ATOM 1745 O O . ARG A 1 218 ? 0.718 -10.164 -1.681 1.00 95.19 218 ARG A O 1
ATOM 1752 N N . ASP A 1 219 ? 2.313 -11.498 -2.540 1.00 94.88 219 ASP A N 1
ATOM 1753 C CA . ASP A 1 219 ? 1.955 -12.695 -1.775 1.00 94.88 219 ASP A CA 1
ATOM 1754 C C . ASP A 1 219 ? 2.079 -12.443 -0.264 1.00 94.88 219 ASP A C 1
ATOM 1756 O O . ASP A 1 219 ? 1.167 -12.773 0.494 1.00 94.88 219 ASP A O 1
ATOM 1760 N N . THR A 1 220 ? 3.155 -11.779 0.179 1.00 96.88 220 THR A N 1
ATOM 1761 C CA . THR A 1 220 ? 3.339 -11.382 1.587 1.00 96.88 220 THR A CA 1
ATOM 1762 C C . THR A 1 220 ? 2.231 -10.442 2.069 1.00 96.88 220 THR A C 1
ATOM 1764 O O . THR A 1 220 ? 1.665 -10.656 3.141 1.00 96.88 220 THR A O 1
ATOM 1767 N N . LEU A 1 221 ? 1.875 -9.427 1.279 1.00 96.06 221 LEU A N 1
ATOM 1768 C CA . LEU A 1 221 ? 0.810 -8.480 1.625 1.00 96.06 221 LEU A CA 1
ATOM 1769 C C . LEU A 1 221 ? -0.575 -9.143 1.636 1.00 96.06 221 LEU A C 1
ATOM 1771 O O . LEU A 1 221 ? -1.391 -8.851 2.508 1.00 96.06 221 LEU A O 1
ATOM 1775 N N . GLN A 1 222 ? -0.851 -10.049 0.697 1.00 93.31 222 GLN A N 1
ATOM 1776 C CA . GLN A 1 222 ? -2.099 -10.812 0.672 1.00 93.31 222 GLN A CA 1
ATOM 1777 C C . GLN A 1 222 ? -2.206 -11.762 1.869 1.00 93.31 222 GLN A C 1
ATOM 1779 O O . GLN A 1 222 ? -3.278 -11.851 2.467 1.00 93.31 222 GLN A O 1
ATOM 1784 N N . ALA A 1 223 ? -1.113 -12.431 2.249 1.00 92.25 223 ALA A N 1
ATOM 1785 C CA . ALA A 1 223 ? -1.068 -13.262 3.449 1.00 92.25 223 ALA A CA 1
ATOM 1786 C C . ALA A 1 223 ? -1.355 -12.431 4.707 1.00 92.25 223 ALA A C 1
ATOM 1788 O O . ALA A 1 223 ? -2.245 -12.787 5.474 1.00 92.25 223 ALA A O 1
ATOM 1789 N N . PHE A 1 224 ? -0.706 -11.270 4.853 1.00 94.81 224 PHE A N 1
ATOM 1790 C CA . PHE A 1 224 ? -0.981 -10.333 5.945 1.00 94.81 224 PHE A CA 1
ATOM 1791 C C . PHE A 1 224 ? -2.461 -9.931 6.007 1.00 94.81 224 PHE A C 1
ATOM 1793 O O . PHE A 1 224 ? -3.081 -10.019 7.065 1.00 94.81 224 PHE A O 1
ATOM 1800 N N . LEU A 1 225 ? -3.059 -9.541 4.877 1.00 94.12 225 LEU A N 1
ATOM 1801 C CA . LEU A 1 225 ? -4.472 -9.155 4.826 1.00 94.12 225 LEU A CA 1
ATOM 1802 C C . LEU A 1 225 ? -5.415 -10.296 5.233 1.00 94.12 225 LEU A C 1
ATOM 1804 O O . LEU A 1 225 ? -6.392 -10.053 5.938 1.00 94.12 225 LEU A O 1
ATOM 1808 N N . LYS A 1 226 ? -5.134 -11.535 4.814 1.00 91.44 226 LYS A N 1
ATOM 1809 C CA . LYS A 1 226 ? -5.911 -12.711 5.238 1.00 91.44 226 LYS A CA 1
ATOM 1810 C C . LYS A 1 226 ? -5.737 -12.990 6.728 1.00 91.44 226 LYS A C 1
ATOM 1812 O O . LYS A 1 226 ? -6.721 -13.268 7.417 1.00 91.44 226 LYS A O 1
ATOM 1817 N N . ASP A 1 227 ? -4.515 -12.854 7.236 1.00 90.50 227 ASP A N 1
ATOM 1818 C CA . ASP A 1 227 ? -4.197 -13.094 8.641 1.00 90.50 227 ASP A CA 1
ATOM 1819 C C . ASP A 1 227 ? -4.974 -12.148 9.569 1.00 90.50 227 ASP A C 1
ATOM 1821 O O . ASP A 1 227 ? -5.479 -12.603 10.601 1.00 90.50 227 ASP A O 1
ATOM 1825 N N . LEU A 1 228 ? -5.208 -10.892 9.157 1.00 91.94 228 LEU A N 1
ATOM 1826 C CA . LEU A 1 228 ? -6.043 -9.929 9.895 1.00 91.94 228 LEU A CA 1
ATOM 1827 C C . LEU A 1 228 ? -7.468 -10.433 10.172 1.00 91.94 228 LEU A C 1
ATOM 1829 O O . LEU A 1 228 ? -8.061 -10.036 11.172 1.00 91.94 228 LEU A O 1
ATOM 1833 N N . PHE A 1 229 ? -8.018 -11.305 9.320 1.00 90.44 229 PHE A N 1
ATOM 1834 C CA . PHE A 1 229 ? -9.366 -11.881 9.448 1.00 90.44 229 PHE A CA 1
ATOM 1835 C C . PHE A 1 229 ? -9.354 -13.355 9.892 1.00 90.44 229 PHE A C 1
ATOM 1837 O O . PHE A 1 229 ? -10.412 -13.992 10.040 1.00 90.44 229 PHE A O 1
ATOM 1844 N N . SER A 1 230 ? -8.171 -13.887 10.213 1.00 85.56 230 SER A N 1
ATOM 1845 C CA . SER A 1 230 ? -7.953 -15.265 10.653 1.00 85.56 230 SER A CA 1
ATOM 1846 C C . SER A 1 230 ? -8.070 -15.416 12.182 1.00 85.56 230 SER A C 1
ATOM 1848 O O . SER A 1 230 ? -7.127 -15.627 12.933 1.00 85.56 230 SER A O 1
ATOM 1850 N N . PHE A 1 231 ? -9.293 -15.371 12.704 1.00 75.62 231 PHE A N 1
ATOM 1851 C CA . PHE A 1 231 ? -9.521 -15.442 14.160 1.00 75.62 231 PHE A CA 1
ATOM 1852 C C . PHE A 1 231 ? -9.512 -16.876 14.733 1.00 75.62 231 PHE A C 1
ATOM 1854 O O . PHE A 1 231 ? -9.961 -17.112 15.861 1.00 75.62 231 PHE A O 1
ATOM 1861 N N . HIS A 1 232 ? -9.0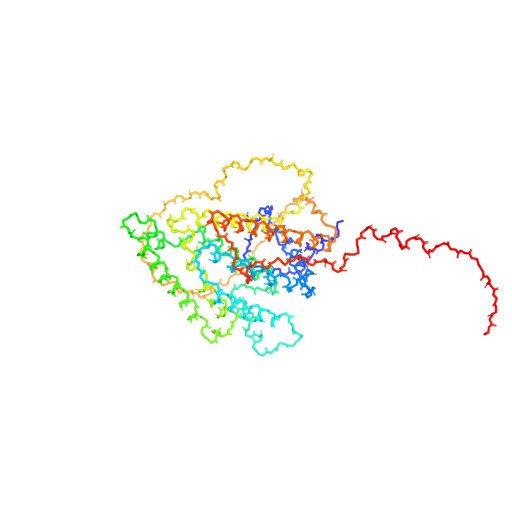09 -17.840 13.959 1.00 63.81 232 HIS A N 1
ATOM 1862 C CA . HIS A 1 232 ? -8.979 -19.254 14.313 1.00 63.81 232 HIS A CA 1
ATOM 1863 C C . HIS A 1 232 ? -7.892 -19.562 15.352 1.00 63.81 232 HIS A C 1
ATOM 1865 O O . HIS A 1 232 ? -6.800 -18.998 15.350 1.00 63.81 232 HIS A O 1
ATOM 1871 N N . GLN A 1 233 ? -8.172 -20.521 16.235 1.00 46.28 233 GLN A N 1
ATOM 1872 C CA . GLN A 1 233 ? -7.166 -21.094 17.122 1.00 46.28 233 GLN A CA 1
ATOM 1873 C C . GLN A 1 233 ? -6.278 -22.042 16.306 1.00 46.28 233 GLN A C 1
ATOM 1875 O O . GLN A 1 233 ? -6.677 -23.165 16.002 1.00 46.28 233 GLN A O 1
ATOM 1880 N N . THR A 1 234 ? -5.077 -21.604 15.930 1.00 38.69 234 THR A N 1
ATOM 1881 C CA . THR A 1 234 ? -4.065 -22.513 15.384 1.00 38.69 234 THR A CA 1
ATOM 1882 C C . THR A 1 234 ? -3.551 -23.390 16.523 1.00 38.69 234 THR A C 1
ATOM 1884 O O . THR A 1 234 ? -2.708 -22.997 17.326 1.00 38.69 234 THR A O 1
ATOM 1887 N N . CYS A 1 235 ? -4.090 -24.602 16.640 1.00 33.78 235 CYS A N 1
ATOM 1888 C CA . CYS A 1 235 ? -3.437 -25.635 17.429 1.00 33.78 235 CYS A CA 1
ATOM 1889 C C . CYS A 1 235 ? -2.150 -26.033 16.687 1.00 33.78 235 CYS A C 1
ATOM 1891 O O . CYS A 1 235 ? -2.204 -26.822 15.754 1.00 33.78 235 CYS A O 1
ATOM 1893 N N . GLY A 1 236 ? -1.015 -25.447 17.082 1.00 31.38 236 GLY A N 1
ATOM 1894 C CA . GLY A 1 236 ? 0.328 -25.829 16.636 1.00 31.38 236 GLY A CA 1
ATOM 1895 C C . GLY A 1 236 ? 0.698 -25.368 15.223 1.00 31.38 236 GLY A C 1
ATOM 1896 O O . GLY A 1 236 ? 0.386 -26.029 14.238 1.00 31.38 236 GLY A O 1
ATOM 1897 N N . LYS A 1 237 ? 1.461 -24.274 15.117 1.00 31.94 237 LYS A N 1
ATOM 1898 C CA . LYS A 1 237 ? 2.272 -24.007 13.921 1.00 31.94 237 LYS A CA 1
ATOM 1899 C C . LYS A 1 237 ? 3.368 -25.084 13.847 1.00 31.94 237 LYS A C 1
ATOM 1901 O O . LYS A 1 237 ? 4.348 -24.993 14.578 1.00 31.94 237 LYS A O 1
ATOM 1906 N N . ASN A 1 238 ? 3.216 -26.084 12.978 1.00 29.19 238 ASN A N 1
ATOM 1907 C CA . ASN A 1 238 ? 4.378 -26.752 12.393 1.00 29.19 238 ASN A CA 1
ATOM 1908 C C . ASN A 1 238 ? 4.804 -25.911 11.180 1.00 29.19 238 ASN A C 1
ATOM 1910 O O . ASN A 1 238 ? 3.995 -25.740 10.266 1.00 29.19 238 ASN A O 1
ATOM 1914 N N . PRO A 1 239 ? 6.027 -25.360 11.144 1.00 34.09 239 PRO A N 1
ATOM 1915 C CA . PRO A 1 239 ? 6.562 -24.794 9.918 1.00 34.09 239 PRO A CA 1
ATOM 1916 C C . PRO A 1 239 ? 6.820 -25.957 8.952 1.00 34.09 239 PRO A C 1
ATOM 1918 O O . PRO A 1 239 ? 7.372 -26.974 9.361 1.00 34.09 239 PRO A O 1
ATOM 1921 N N . HIS A 1 240 ? 6.425 -25.796 7.690 1.00 36.25 240 HIS A N 1
ATOM 1922 C CA . HIS A 1 240 ? 6.455 -26.791 6.606 1.00 36.25 240 HIS A CA 1
ATOM 1923 C C . HIS A 1 240 ? 5.225 -27.706 6.504 1.00 36.25 240 HIS A C 1
ATOM 1925 O O . HIS A 1 240 ? 5.248 -28.882 6.858 1.00 36.25 240 HIS A O 1
ATOM 1931 N N . SER A 1 241 ? 4.183 -27.198 5.849 1.00 29.47 241 SER A N 1
ATOM 1932 C CA . SER A 1 241 ? 3.399 -28.025 4.932 1.00 29.47 241 SER A CA 1
ATOM 1933 C C . SER A 1 241 ? 3.154 -27.239 3.648 1.00 29.47 241 SER A C 1
ATOM 1935 O O . SER A 1 241 ? 2.649 -26.121 3.687 1.00 29.47 241 SER A O 1
ATOM 1937 N N . ASN A 1 242 ? 3.603 -27.839 2.550 1.00 31.39 242 ASN A N 1
ATOM 1938 C CA . ASN A 1 242 ? 3.616 -27.361 1.173 1.00 31.39 242 ASN A CA 1
ATOM 1939 C C . ASN A 1 242 ? 2.369 -26.568 0.758 1.00 31.39 242 ASN A C 1
ATOM 1941 O O . ASN A 1 242 ? 1.253 -27.075 0.848 1.00 31.39 242 ASN A O 1
ATOM 1945 N N . ILE A 1 243 ? 2.587 -25.378 0.195 1.00 36.59 243 ILE A N 1
ATOM 1946 C CA . ILE A 1 243 ? 1.638 -24.769 -0.738 1.00 36.59 243 ILE A CA 1
ATOM 1947 C C . ILE A 1 243 ? 1.999 -25.336 -2.113 1.00 36.59 243 ILE A C 1
ATOM 1949 O O . ILE A 1 243 ? 2.881 -24.826 -2.801 1.00 36.59 243 ILE A O 1
ATOM 1953 N N . GLU A 1 244 ? 1.382 -26.461 -2.465 1.00 30.94 244 GLU A N 1
ATOM 1954 C CA . GLU A 1 244 ? 1.259 -26.852 -3.866 1.00 30.94 244 GLU A CA 1
ATOM 1955 C C . GLU A 1 244 ? 0.198 -25.962 -4.522 1.00 30.94 244 GLU A C 1
ATOM 1957 O O . GLU A 1 244 ? -0.855 -25.706 -3.940 1.00 30.94 244 GLU A O 1
ATOM 1962 N N . ASN A 1 245 ? 0.548 -25.469 -5.712 1.00 37.97 245 ASN A N 1
ATOM 1963 C CA . ASN A 1 245 ? -0.226 -24.646 -6.640 1.00 37.97 245 ASN A CA 1
ATOM 1964 C C . ASN A 1 245 ? -1.748 -24.695 -6.435 1.00 37.97 245 ASN A C 1
ATOM 1966 O O . ASN A 1 245 ? -2.410 -25.650 -6.839 1.00 37.97 245 ASN A O 1
ATOM 1970 N N . LEU A 1 246 ? -2.296 -23.610 -5.889 1.00 29.38 246 LEU A N 1
ATOM 1971 C CA . LEU A 1 246 ? -3.715 -23.301 -5.982 1.00 29.38 246 LEU A CA 1
ATOM 1972 C C . LEU A 1 246 ? -3.843 -22.041 -6.841 1.00 29.38 246 LEU A C 1
ATOM 1974 O O . LEU A 1 246 ? -3.639 -20.926 -6.364 1.00 29.38 246 LEU A O 1
ATOM 1978 N N . GLU A 1 247 ? -4.093 -22.238 -8.137 1.00 28.14 247 GLU A N 1
ATOM 1979 C CA . GLU A 1 247 ? -4.465 -21.150 -9.041 1.00 28.14 247 GLU A CA 1
ATOM 1980 C C . GLU A 1 247 ? -5.742 -20.490 -8.517 1.00 28.14 247 GLU A C 1
ATOM 1982 O O . GLU A 1 247 ? -6.729 -21.149 -8.191 1.00 28.14 247 GLU A O 1
ATOM 1987 N N . LEU A 1 248 ? -5.668 -19.172 -8.348 1.00 34.06 248 LEU A N 1
ATOM 1988 C CA . LEU A 1 248 ? -6.505 -18.444 -7.401 1.00 34.06 248 LEU A CA 1
ATOM 1989 C C . LEU A 1 248 ? -7.830 -17.940 -7.991 1.00 34.06 248 LEU A C 1
ATOM 1991 O O . LEU A 1 248 ? -8.584 -17.298 -7.270 1.00 34.06 248 LEU A O 1
ATOM 1995 N N . PHE A 1 249 ? -8.141 -18.222 -9.260 1.00 35.22 249 PHE A N 1
ATOM 1996 C CA . PHE A 1 249 ? -9.376 -17.783 -9.919 1.00 35.22 249 PHE A CA 1
ATOM 1997 C C . PHE A 1 249 ? -9.728 -18.760 -11.059 1.00 35.22 249 PHE A C 1
ATOM 1999 O O . PHE A 1 249 ? -8.879 -18.972 -11.922 1.00 35.22 249 PHE A O 1
ATOM 2006 N N . PRO A 1 250 ? -10.925 -19.382 -11.090 1.00 28.97 250 PRO A N 1
ATOM 2007 C CA . PRO A 1 250 ? -11.328 -20.211 -12.223 1.00 28.97 250 PRO A CA 1
ATOM 2008 C C . PRO A 1 250 ? -11.464 -19.352 -13.489 1.00 28.97 250 PRO A C 1
ATOM 2010 O O . PRO A 1 250 ? -12.055 -18.273 -13.437 1.00 28.97 250 PRO A O 1
ATOM 2013 N N . GLU A 1 251 ? -10.945 -19.831 -14.624 1.00 29.95 251 GLU A N 1
ATOM 2014 C CA . GLU A 1 251 ? -11.285 -19.279 -15.939 1.00 29.95 251 GLU A CA 1
ATOM 2015 C C . GLU A 1 251 ? -12.765 -19.557 -16.228 1.00 29.95 251 GLU A C 1
ATOM 2017 O O . GLU A 1 251 ? -13.129 -20.649 -16.670 1.00 29.95 251 GLU A O 1
ATOM 2022 N N . ASP A 1 252 ? -13.630 -18.573 -15.987 1.00 29.53 252 ASP A N 1
ATOM 2023 C CA . ASP A 1 252 ? -14.992 -18.631 -16.500 1.00 29.53 252 ASP A CA 1
ATOM 2024 C C . ASP A 1 252 ? -15.018 -18.224 -17.979 1.00 29.53 252 ASP A C 1
ATOM 2026 O O . ASP A 1 252 ? -14.456 -17.223 -18.428 1.00 29.53 252 ASP A O 1
ATOM 2030 N N . SER A 1 253 ? -15.668 -19.093 -18.743 1.00 28.94 253 SER A N 1
ATOM 2031 C CA . SER A 1 253 ? -15.700 -19.180 -20.195 1.00 28.94 253 SER A CA 1
ATOM 2032 C C . SER A 1 253 ? -16.107 -17.900 -20.930 1.00 28.94 253 SER A C 1
ATOM 2034 O O . SER A 1 253 ? -17.095 -17.245 -20.604 1.00 28.94 253 SER A O 1
ATOM 2036 N N . VAL A 1 254 ? -15.394 -17.666 -22.033 1.00 30.19 254 VAL A N 1
ATOM 2037 C CA . VAL A 1 254 ? -15.669 -16.725 -23.124 1.00 30.19 254 VAL A CA 1
ATOM 2038 C C . VAL A 1 254 ? -17.151 -16.712 -23.528 1.00 30.19 254 VAL A C 1
ATOM 2040 O O . VAL A 1 254 ? -17.656 -17.683 -24.089 1.00 30.19 254 VAL A O 1
ATOM 2043 N N . SER A 1 255 ? -17.809 -15.561 -23.377 1.00 26.20 255 SER A N 1
ATOM 2044 C CA . SER A 1 255 ? -18.949 -15.187 -24.218 1.00 26.20 255 SER A CA 1
ATOM 2045 C C . SER A 1 255 ? -18.581 -13.959 -25.043 1.00 26.20 255 SER A C 1
ATOM 2047 O O . SER A 1 255 ? -18.468 -12.848 -24.530 1.00 26.20 255 SER A O 1
ATOM 2049 N N . SER A 1 256 ? -18.371 -14.184 -26.338 1.00 28.88 256 SER A N 1
ATOM 2050 C CA . SER A 1 256 ? -18.219 -13.147 -27.350 1.00 28.88 256 SER A CA 1
ATOM 2051 C C . SER A 1 256 ? -19.496 -12.324 -27.468 1.00 28.88 256 SER A C 1
ATOM 2053 O O . SER A 1 256 ? -20.545 -12.915 -27.707 1.00 28.88 256 SER A O 1
ATOM 2055 N N . LEU A 1 257 ? -19.383 -11.001 -27.414 1.00 27.16 257 LEU A N 1
ATOM 2056 C CA . LEU A 1 257 ? -20.133 -10.046 -28.234 1.00 27.16 257 LEU A CA 1
ATOM 2057 C C . LEU A 1 257 ? -19.358 -8.724 -28.166 1.00 27.16 257 LEU A C 1
ATOM 2059 O O . LEU A 1 257 ? -19.108 -8.198 -27.086 1.00 27.16 257 LEU A O 1
ATOM 2063 N N . GLY A 1 258 ? -18.882 -8.268 -29.324 1.00 26.42 258 GLY A N 1
ATOM 2064 C CA . GLY A 1 258 ? -18.183 -6.998 -29.454 1.00 26.42 258 GLY A CA 1
ATOM 2065 C C . GLY A 1 258 ? -19.148 -5.823 -29.358 1.00 26.42 258 GLY A C 1
ATOM 2066 O O . GLY A 1 258 ? -20.302 -5.944 -29.747 1.00 26.42 258 GLY A O 1
ATOM 2067 N N . GLU A 1 259 ? -18.669 -4.705 -28.836 1.00 27.84 259 GLU A N 1
ATOM 2068 C CA . GLU A 1 259 ? -18.420 -3.464 -29.577 1.00 27.84 259 GLU A CA 1
ATOM 2069 C C . GLU A 1 259 ? -17.879 -2.412 -28.596 1.00 27.84 259 GLU A C 1
ATOM 2071 O O . GLU A 1 259 ? -18.130 -2.471 -27.396 1.00 27.84 259 GLU A O 1
ATOM 2076 N N . ASP A 1 260 ? -17.040 -1.537 -29.144 1.00 33.34 260 ASP A N 1
ATOM 2077 C CA . ASP A 1 260 ? -16.373 -0.362 -28.579 1.00 33.34 260 ASP A CA 1
ATOM 2078 C C . ASP A 1 260 ? -16.868 0.174 -27.223 1.00 33.34 260 ASP A C 1
ATOM 2080 O O . ASP A 1 260 ? -17.989 0.662 -27.109 1.00 33.34 260 ASP A O 1
ATOM 2084 N N . ASP A 1 261 ? -15.959 0.257 -26.241 1.00 26.78 261 ASP A N 1
ATOM 2085 C CA . ASP A 1 261 ? -16.133 1.167 -25.104 1.00 26.78 261 ASP A CA 1
ATOM 2086 C C . ASP A 1 261 ? -14.825 1.902 -24.773 1.00 26.78 261 ASP A C 1
ATOM 2088 O O . ASP A 1 261 ? -14.023 1.543 -23.907 1.00 26.78 261 ASP A O 1
ATOM 2092 N N . SER A 1 262 ? -14.576 2.953 -25.554 1.00 32.41 262 SER A N 1
ATOM 2093 C CA . SER A 1 262 ? -13.739 4.064 -25.120 1.00 32.41 262 SER A CA 1
ATOM 2094 C C . SER A 1 262 ? -14.668 5.054 -24.424 1.00 32.41 262 SER A C 1
ATOM 2096 O O . SER A 1 262 ? -15.514 5.635 -25.097 1.00 32.41 262 SER A O 1
ATOM 2098 N N . THR A 1 263 ? -14.440 5.295 -23.127 1.00 27.73 263 THR A N 1
ATOM 2099 C CA . THR A 1 263 ? -15.082 6.290 -22.230 1.00 27.73 263 THR A CA 1
ATOM 2100 C C . THR A 1 263 ? -16.006 5.673 -21.172 1.00 27.73 263 THR A C 1
ATOM 2102 O O . THR A 1 263 ? -17.223 5.690 -21.294 1.00 27.73 263 THR A O 1
ATOM 2105 N N . VAL A 1 264 ? -15.435 5.269 -20.032 1.00 27.73 264 VAL A N 1
ATOM 2106 C CA . VAL A 1 264 ? -16.227 5.026 -18.814 1.00 27.73 264 VAL A CA 1
ATOM 2107 C C . VAL A 1 264 ? -16.645 6.377 -18.222 1.00 27.73 264 VAL A C 1
ATOM 2109 O O . VAL A 1 264 ? -15.903 7.003 -17.461 1.00 27.73 264 VAL A O 1
ATOM 2112 N N . ILE A 1 265 ? -17.836 6.841 -18.602 1.00 26.23 265 ILE A N 1
ATOM 2113 C CA . ILE A 1 265 ? -18.610 7.837 -17.855 1.00 26.23 265 ILE A CA 1
ATOM 2114 C C . ILE A 1 265 ? -19.357 7.074 -16.757 1.00 26.23 265 ILE A C 1
ATOM 2116 O O . ILE A 1 265 ? -20.208 6.241 -17.049 1.00 26.23 265 ILE A O 1
ATOM 2120 N N . LEU A 1 266 ? -19.055 7.359 -15.488 1.00 27.86 266 LEU A N 1
ATOM 2121 C CA . LEU A 1 266 ? -19.851 6.874 -14.360 1.00 27.86 266 LEU A CA 1
ATOM 2122 C C . LEU A 1 266 ? -21.209 7.589 -14.367 1.00 27.86 266 LEU A C 1
ATOM 2124 O O . LEU A 1 266 ? -21.304 8.772 -14.035 1.00 27.86 266 LEU A O 1
ATOM 2128 N N . SER A 1 267 ? -22.261 6.875 -14.765 1.00 25.56 267 SER A N 1
ATOM 2129 C CA . SER A 1 267 ? -23.644 7.307 -14.581 1.00 25.56 267 SER A CA 1
ATOM 2130 C C . SER A 1 267 ? -24.074 7.139 -13.124 1.00 25.56 267 SER A C 1
ATOM 2132 O O . SER A 1 267 ? -23.810 6.128 -12.476 1.00 25.56 267 SER A O 1
ATOM 2134 N N . LYS A 1 268 ? -24.756 8.172 -12.637 1.00 28.00 268 LYS A N 1
ATOM 2135 C CA . LYS A 1 268 ? -25.308 8.351 -11.296 1.00 28.00 268 LYS A CA 1
ATOM 2136 C C . LYS A 1 268 ? -26.615 7.556 -11.129 1.00 28.00 268 LYS A C 1
ATOM 2138 O O . LYS A 1 268 ? -27.455 7.629 -12.016 1.00 28.00 268 LYS A O 1
ATOM 2143 N N . ASN A 1 269 ? -26.779 6.959 -9.945 1.00 28.94 269 ASN A N 1
ATOM 2144 C CA . ASN A 1 269 ? -28.005 6.472 -9.289 1.00 28.94 269 ASN A CA 1
ATOM 2145 C C . ASN A 1 269 ? -28.848 5.380 -9.972 1.00 28.94 269 ASN A C 1
ATOM 2147 O O . ASN A 1 269 ? -29.425 5.603 -11.023 1.00 28.94 269 ASN A O 1
ATOM 2151 N N . ASP A 1 270 ? -29.086 4.299 -9.222 1.00 24.59 270 ASP A N 1
ATOM 2152 C CA . ASP A 1 270 ? -30.451 3.899 -8.869 1.00 24.59 270 ASP A CA 1
ATOM 2153 C C . ASP A 1 270 ? -30.457 3.254 -7.476 1.00 24.59 270 ASP A C 1
ATOM 2155 O O . ASP A 1 270 ? -29.853 2.212 -7.226 1.00 24.59 270 ASP A O 1
ATOM 2159 N N . SER A 1 271 ? -31.124 3.926 -6.541 1.00 33.91 271 SER A N 1
ATOM 2160 C CA . SER A 1 271 ? -31.482 3.411 -5.227 1.00 33.91 271 SER A CA 1
ATOM 2161 C C . SER A 1 271 ? -32.890 2.823 -5.302 1.00 33.91 271 SER A C 1
ATOM 2163 O O . SER A 1 271 ? -33.848 3.523 -5.623 1.00 33.91 271 SER A O 1
ATOM 2165 N N . ALA A 1 272 ? -33.032 1.545 -4.953 1.00 25.09 272 ALA A N 1
ATOM 2166 C CA . ALA A 1 272 ? -34.327 0.926 -4.691 1.00 25.09 272 ALA A CA 1
ATOM 2167 C C . ALA A 1 272 ? -34.258 0.095 -3.395 1.00 25.09 272 ALA A C 1
ATOM 2169 O O . ALA A 1 272 ? -33.253 -0.578 -3.158 1.00 25.09 272 ALA A O 1
ATOM 2170 N N . PRO A 1 273 ? -35.294 0.142 -2.537 1.00 27.91 273 PRO A N 1
ATOM 2171 C CA . PRO A 1 273 ? -35.291 -0.535 -1.250 1.00 27.91 273 PRO A CA 1
ATOM 2172 C C . PRO A 1 273 ? -35.668 -2.009 -1.427 1.00 27.91 273 PRO A C 1
ATOM 2174 O O . PRO A 1 273 ? -36.666 -2.326 -2.075 1.00 27.91 273 PRO A O 1
ATOM 2177 N N . ILE A 1 274 ? -34.912 -2.918 -0.813 1.00 28.25 274 ILE A N 1
ATOM 2178 C CA . ILE A 1 274 ? -35.270 -4.339 -0.779 1.00 28.25 274 ILE A CA 1
ATOM 2179 C C . ILE A 1 274 ? -35.976 -4.626 0.545 1.00 28.25 274 ILE A C 1
ATOM 2181 O O . ILE A 1 274 ? -35.372 -4.625 1.613 1.00 28.25 274 ILE A O 1
ATOM 2185 N N . THR A 1 275 ? -37.281 -4.875 0.464 1.00 31.77 275 THR A N 1
ATOM 2186 C CA . THR A 1 275 ? -38.059 -5.551 1.508 1.00 31.77 275 THR A CA 1
ATOM 2187 C C . THR A 1 275 ? -38.206 -7.014 1.102 1.00 31.77 275 THR A C 1
ATOM 2189 O O . THR A 1 275 ? -38.713 -7.263 0.007 1.00 31.77 275 THR A O 1
ATOM 2192 N N . ARG A 1 276 ? -37.846 -7.968 1.972 1.00 30.08 276 ARG A N 1
ATOM 2193 C CA . ARG A 1 276 ? -38.652 -9.179 2.229 1.00 30.08 276 ARG A CA 1
ATOM 2194 C C . ARG A 1 276 ? -38.088 -10.064 3.338 1.00 30.08 276 ARG A C 1
ATOM 2196 O O . ARG A 1 276 ? -36.897 -10.331 3.411 1.00 30.08 276 ARG A O 1
ATOM 2203 N N . GLU A 1 277 ? -39.032 -10.506 4.161 1.00 34.72 277 GLU A N 1
ATOM 2204 C CA . GLU A 1 277 ? -38.947 -11.561 5.160 1.00 34.72 277 GLU A CA 1
ATOM 2205 C C . GLU A 1 277 ? -38.536 -12.896 4.529 1.00 34.72 277 GLU A C 1
ATOM 2207 O O . GLU A 1 277 ? -39.194 -13.361 3.601 1.00 34.72 277 GLU A O 1
ATOM 2212 N N . GLU A 1 278 ? -37.546 -13.565 5.118 1.00 28.05 278 GLU A N 1
ATOM 2213 C CA . GLU A 1 278 ? -37.472 -15.024 5.123 1.00 28.05 278 GLU A CA 1
ATOM 2214 C C . GLU A 1 278 ? -37.075 -15.507 6.521 1.00 28.05 278 GLU A C 1
ATOM 2216 O O . GLU A 1 278 ? -36.064 -15.118 7.104 1.00 28.05 278 GLU A O 1
ATOM 2221 N N . THR A 1 279 ? -37.926 -16.358 7.085 1.00 36.03 279 THR A N 1
ATOM 2222 C CA . THR A 1 279 ? -37.716 -17.055 8.351 1.00 36.03 279 THR A CA 1
ATOM 2223 C C . THR A 1 279 ? -36.566 -18.054 8.218 1.00 36.03 279 THR A C 1
ATOM 2225 O O . THR A 1 279 ? -36.757 -19.155 7.696 1.00 36.03 279 THR A O 1
ATOM 2228 N N . VAL A 1 280 ? -35.385 -17.701 8.727 1.00 28.48 280 VAL A N 1
ATOM 2229 C CA . VAL A 1 280 ? -34.219 -18.596 8.783 1.00 28.48 280 VAL A CA 1
ATOM 2230 C C . VAL A 1 280 ? -34.124 -19.243 10.170 1.00 28.48 280 VAL A C 1
ATOM 2232 O O . VAL A 1 280 ? -34.068 -18.573 11.200 1.00 28.48 280 VAL A O 1
ATOM 2235 N N . LYS A 1 281 ? -34.139 -20.582 10.196 1.00 27.14 281 LYS A N 1
ATOM 2236 C CA . LYS A 1 281 ? -33.899 -21.415 11.390 1.00 27.14 281 LYS A CA 1
ATOM 2237 C C . LYS A 1 281 ? -32.486 -21.163 11.946 1.00 27.14 281 LYS A C 1
ATOM 2239 O O . LYS A 1 281 ? -31.578 -20.915 11.157 1.00 27.14 281 LYS A O 1
ATOM 2244 N N . PRO A 1 282 ? -32.254 -21.290 13.268 1.00 26.61 282 PRO A N 1
ATOM 2245 C CA . PRO A 1 282 ? -30.985 -20.900 13.867 1.00 26.61 282 PRO A CA 1
ATOM 2246 C C . PRO A 1 282 ? -29.881 -21.873 13.440 1.00 26.61 282 PRO A C 1
ATOM 2248 O O . PRO A 1 282 ? -29.844 -23.025 13.876 1.00 26.61 282 PRO A O 1
ATOM 2251 N N . VAL A 1 283 ? -28.971 -21.412 12.583 1.00 32.06 283 VAL A N 1
ATOM 2252 C CA . VAL A 1 283 ? -27.722 -22.117 12.292 1.00 32.06 283 VAL A CA 1
ATOM 2253 C C . VAL A 1 283 ? -26.787 -21.875 13.473 1.00 32.06 283 VAL A C 1
ATOM 2255 O O . VAL A 1 283 ? -26.212 -20.802 13.635 1.00 32.06 283 VAL A O 1
ATOM 2258 N N . ALA A 1 284 ? -26.664 -22.874 14.341 1.00 33.59 284 ALA A N 1
ATOM 2259 C CA . ALA A 1 284 ? -25.675 -22.871 15.406 1.00 33.59 284 ALA A CA 1
ATOM 2260 C C . ALA A 1 284 ? -24.278 -23.085 14.802 1.00 33.59 284 ALA A C 1
ATOM 2262 O O . ALA A 1 284 ? -23.901 -24.214 14.493 1.00 33.59 284 ALA A O 1
ATOM 2263 N N . PHE A 1 285 ? -23.502 -22.011 14.645 1.00 32.38 285 PHE A N 1
ATOM 2264 C CA . PHE A 1 285 ? -22.065 -22.118 14.385 1.00 32.38 285 PHE A CA 1
ATOM 2265 C C . PHE A 1 285 ? -21.283 -20.969 15.028 1.00 32.38 285 PHE A C 1
ATOM 2267 O O . PHE A 1 285 ? -20.692 -20.126 14.366 1.00 32.38 285 PHE A O 1
ATOM 2274 N N . THR A 1 286 ? -21.246 -20.928 16.359 1.00 35.47 286 THR A N 1
ATOM 2275 C CA . THR A 1 286 ? -20.292 -20.069 17.074 1.00 35.47 2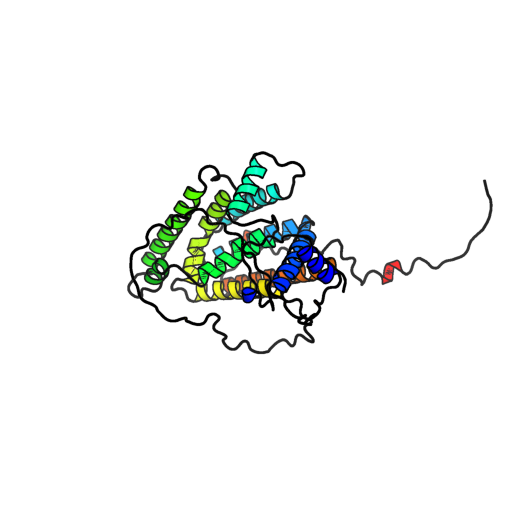86 THR A CA 1
ATOM 2276 C C . THR A 1 286 ? -18.946 -20.786 17.183 1.00 35.47 286 THR A C 1
ATOM 2278 O O . THR A 1 286 ? -18.632 -21.385 18.214 1.00 35.47 286 THR A O 1
ATOM 2281 N N . ARG A 1 287 ? -18.140 -20.741 16.113 1.00 40.47 287 ARG A N 1
ATOM 2282 C CA . ARG A 1 287 ? -16.694 -21.011 16.183 1.00 40.47 287 ARG A CA 1
ATOM 2283 C C . ARG A 1 287 ? -16.047 -19.750 16.767 1.00 40.47 287 ARG A C 1
ATOM 2285 O O . ARG A 1 287 ? -15.901 -18.745 16.086 1.00 40.47 287 ARG A O 1
ATOM 2292 N N . GLY A 1 288 ? -15.804 -19.764 18.076 1.00 44.31 288 GLY A N 1
ATOM 2293 C CA . GLY A 1 288 ? -15.392 -18.582 18.835 1.00 44.31 288 GLY A CA 1
ATOM 2294 C C . GLY A 1 288 ? -14.004 -18.079 18.445 1.00 44.31 288 GLY A C 1
ATOM 2295 O O . GLY A 1 288 ? -13.041 -18.842 18.436 1.00 44.31 288 GLY A O 1
ATOM 2296 N N . MET A 1 289 ? -13.924 -16.783 18.153 1.00 59.97 289 MET A N 1
ATOM 2297 C CA . MET A 1 289 ? -12.684 -16.045 17.928 1.00 59.97 289 MET A CA 1
ATOM 2298 C C . MET A 1 289 ? -11.736 -16.146 19.134 1.00 59.97 289 MET A C 1
ATOM 2300 O O . MET A 1 289 ? -12.194 -16.101 20.277 1.00 59.97 289 MET A O 1
ATOM 2304 N N . ARG A 1 290 ? -10.419 -16.252 18.898 1.00 71.19 290 ARG A N 1
ATOM 2305 C CA . ARG A 1 290 ? -9.427 -16.474 19.973 1.00 71.19 290 ARG A CA 1
ATOM 2306 C C . ARG A 1 290 ? -9.282 -15.332 20.992 1.00 71.19 290 ARG A C 1
ATOM 2308 O O . ARG A 1 290 ? -8.828 -15.590 22.102 1.00 71.19 290 ARG A O 1
ATOM 2315 N N . TYR A 1 291 ? -9.640 -14.099 20.629 1.00 79.50 291 TYR A N 1
ATOM 2316 C CA . TYR A 1 291 ? -9.390 -12.916 21.461 1.00 79.50 291 TYR A CA 1
ATOM 2317 C C . TYR A 1 291 ? -10.545 -12.623 22.413 1.00 79.50 291 TYR A C 1
ATOM 2319 O O . TYR A 1 291 ? -11.716 -12.591 22.016 1.00 79.50 291 TYR A O 1
ATOM 2327 N N . GLN A 1 292 ? -10.213 -12.358 23.672 1.00 78.31 292 GLN A N 1
ATOM 2328 C CA . GLN A 1 292 ? -11.189 -12.005 24.699 1.00 78.31 292 GLN A CA 1
ATOM 2329 C C . GLN A 1 292 ? -11.306 -10.496 24.903 1.00 78.31 292 GLN A C 1
ATOM 2331 O O . GLN A 1 292 ? -12.348 -10.039 25.380 1.00 78.31 292 GLN A O 1
ATOM 2336 N N . THR A 1 293 ? -10.271 -9.739 24.531 1.00 86.06 293 THR A N 1
ATOM 2337 C CA . THR A 1 293 ? -10.178 -8.290 24.732 1.00 86.06 293 THR A CA 1
ATOM 2338 C C . THR A 1 293 ? -9.612 -7.579 23.498 1.00 86.06 293 THR A C 1
ATOM 2340 O O . THR A 1 293 ? -8.910 -8.187 22.689 1.00 86.06 293 THR A O 1
ATOM 2343 N N . LEU A 1 294 ? -9.903 -6.280 23.364 1.00 87.44 294 LEU A N 1
ATOM 2344 C CA . LEU A 1 294 ? -9.339 -5.441 22.303 1.00 87.44 294 LEU A CA 1
ATOM 2345 C C . LEU A 1 294 ? -7.795 -5.391 22.352 1.00 87.44 294 LEU A C 1
ATOM 2347 O O . LEU A 1 294 ? -7.193 -5.630 21.311 1.00 87.44 294 LEU A O 1
ATOM 2351 N N . PRO A 1 295 ? -7.130 -5.206 23.514 1.00 89.31 295 PRO A N 1
ATOM 2352 C CA . PRO A 1 295 ? -5.665 -5.214 23.575 1.00 89.31 295 PRO A CA 1
ATOM 2353 C C . PRO A 1 295 ? -5.023 -6.526 23.102 1.00 89.31 295 PRO A C 1
ATOM 2355 O O . PRO A 1 295 ? -3.955 -6.512 22.501 1.00 89.31 295 PRO A O 1
ATOM 2358 N N . GLU A 1 296 ? -5.650 -7.684 23.334 1.00 87.62 296 GLU A N 1
ATOM 2359 C CA . GLU A 1 296 ? -5.134 -8.956 22.804 1.00 87.62 296 GLU A CA 1
ATOM 2360 C C . GLU A 1 296 ? -5.148 -8.993 21.274 1.00 87.62 296 GLU A C 1
ATOM 2362 O O . GLU A 1 296 ? -4.163 -9.425 20.675 1.00 87.62 296 GLU A O 1
ATOM 2367 N N . LEU A 1 297 ? -6.236 -8.523 20.656 1.00 89.31 297 LEU A N 1
ATOM 2368 C CA . LEU A 1 297 ? -6.339 -8.415 19.203 1.00 89.31 297 LEU A CA 1
ATOM 2369 C C . LEU A 1 297 ? -5.352 -7.377 18.659 1.00 89.31 297 LEU A C 1
ATOM 2371 O O . LEU A 1 297 ? -4.612 -7.681 17.730 1.00 89.31 297 LEU A O 1
ATOM 2375 N N . SER A 1 298 ? -5.295 -6.185 19.257 1.00 91.50 298 SER A N 1
ATOM 2376 C CA . SER A 1 298 ? -4.365 -5.121 18.863 1.00 91.50 298 SER A CA 1
ATOM 2377 C C . SER A 1 298 ? -2.910 -5.581 18.913 1.00 91.50 298 SER A C 1
ATOM 2379 O O . SER A 1 298 ? -2.148 -5.282 17.998 1.00 91.50 298 SER A O 1
ATOM 2381 N N . ARG A 1 299 ? -2.521 -6.365 19.930 1.00 89.94 299 ARG A N 1
ATOM 2382 C CA . ARG A 1 299 ? -1.167 -6.936 20.015 1.00 89.94 299 ARG A CA 1
ATOM 2383 C C . ARG A 1 299 ? -0.848 -7.804 18.807 1.00 89.94 299 ARG A C 1
ATOM 2385 O O . ARG A 1 299 ? 0.245 -7.717 18.259 1.00 89.94 299 ARG A O 1
ATOM 2392 N N . ASP A 1 300 ? -1.781 -8.662 18.423 1.00 90.12 300 ASP A N 1
ATOM 2393 C CA . ASP A 1 300 ? -1.545 -9.591 17.331 1.00 90.12 300 ASP A CA 1
ATOM 2394 C C . ASP A 1 300 ? -1.600 -8.933 15.954 1.00 90.12 300 ASP A C 1
ATOM 2396 O O . ASP A 1 300 ? -0.764 -9.232 15.104 1.00 90.12 300 ASP A O 1
ATOM 2400 N N . VAL A 1 301 ? -2.532 -8.001 15.751 1.00 93.06 301 VAL A N 1
ATOM 2401 C CA . VAL A 1 301 ? -2.589 -7.183 14.534 1.00 93.06 301 VAL A CA 1
ATOM 2402 C C . VAL A 1 301 ? -1.286 -6.399 14.375 1.00 93.06 301 VAL A C 1
ATOM 2404 O O . VAL A 1 301 ? -0.711 -6.383 13.288 1.00 93.06 301 VAL A O 1
ATOM 2407 N N . TYR A 1 302 ? -0.765 -5.819 15.462 1.00 94.31 302 TYR A N 1
ATOM 2408 C CA . TYR A 1 302 ? 0.518 -5.121 15.438 1.00 94.31 302 TYR A CA 1
ATOM 2409 C C . TYR A 1 302 ? 1.695 -6.067 15.164 1.00 94.31 302 TYR A C 1
ATOM 2411 O O . TYR A 1 302 ? 2.532 -5.765 14.318 1.00 94.31 302 TYR A O 1
ATOM 2419 N N . SER A 1 303 ? 1.730 -7.244 15.798 1.00 91.25 303 SER A N 1
ATOM 2420 C CA . SER A 1 303 ? 2.743 -8.269 15.505 1.00 91.25 303 SER A CA 1
ATOM 2421 C C . SER A 1 303 ? 2.708 -8.696 14.037 1.00 91.25 303 SER A C 1
ATOM 2423 O O . SER A 1 303 ? 3.754 -8.798 13.408 1.00 91.25 303 SER A O 1
ATOM 2425 N N . SER A 1 304 ? 1.515 -8.885 13.471 1.00 92.81 304 SER A N 1
ATOM 2426 C CA . SER A 1 304 ? 1.337 -9.254 12.063 1.00 92.81 304 SER A CA 1
ATOM 2427 C C . SER A 1 304 ? 1.817 -8.145 11.123 1.00 92.81 304 SER A C 1
ATOM 2429 O O . SER A 1 304 ? 2.425 -8.428 10.091 1.00 92.81 304 SER A O 1
ATOM 2431 N N . LEU A 1 305 ? 1.596 -6.876 11.488 1.00 94.38 305 LEU A N 1
ATOM 2432 C CA . LEU A 1 305 ? 2.097 -5.720 10.742 1.00 94.38 305 LEU A CA 1
ATOM 2433 C C . LEU A 1 305 ? 3.634 -5.661 10.761 1.00 94.38 305 LEU A C 1
ATOM 2435 O O . LEU A 1 305 ? 4.251 -5.438 9.716 1.00 94.38 305 LEU A O 1
ATOM 2439 N N . ILE A 1 306 ? 4.253 -5.904 11.922 1.00 93.56 306 ILE A N 1
ATOM 2440 C CA . ILE A 1 306 ? 5.714 -5.996 12.066 1.00 93.56 306 ILE A CA 1
ATOM 2441 C C . ILE A 1 306 ? 6.263 -7.145 11.219 1.00 93.56 306 ILE A C 1
ATOM 2443 O O . ILE A 1 306 ? 7.190 -6.936 10.438 1.00 93.56 306 ILE A O 1
ATOM 2447 N N . ASP A 1 307 ? 5.682 -8.339 11.331 1.00 92.38 307 ASP A N 1
ATOM 2448 C CA . ASP A 1 307 ? 6.130 -9.523 10.596 1.00 92.38 307 ASP A CA 1
ATOM 2449 C C . ASP A 1 307 ? 6.040 -9.304 9.080 1.00 92.38 307 ASP A C 1
ATOM 2451 O O . ASP A 1 307 ? 6.984 -9.623 8.352 1.00 92.38 307 ASP A O 1
ATOM 2455 N N . CYS A 1 308 ? 4.945 -8.706 8.601 1.00 95.81 308 CYS A N 1
ATOM 2456 C CA . CYS A 1 308 ? 4.780 -8.332 7.198 1.00 95.81 308 CYS A CA 1
ATOM 2457 C C . CYS A 1 308 ? 5.862 -7.340 6.745 1.00 95.81 308 CYS A C 1
ATOM 2459 O O . CYS A 1 308 ? 6.500 -7.546 5.710 1.00 95.81 308 CYS A O 1
ATOM 2461 N N . SER A 1 309 ? 6.107 -6.284 7.527 1.00 94.69 309 SER A N 1
ATOM 2462 C CA . SER A 1 309 ? 7.144 -5.284 7.240 1.00 94.69 309 SER A CA 1
ATOM 2463 C C . SER A 1 309 ? 8.543 -5.911 7.166 1.00 94.69 309 SER A C 1
ATOM 2465 O O . SER A 1 309 ? 9.273 -5.717 6.189 1.00 94.69 309 SER A O 1
ATOM 2467 N N . CYS A 1 310 ? 8.896 -6.744 8.148 1.00 94.00 310 CYS A N 1
ATOM 2468 C CA . CYS A 1 310 ? 10.168 -7.463 8.197 1.00 94.00 310 CYS A CA 1
ATOM 2469 C C . CYS A 1 310 ? 10.352 -8.397 6.994 1.00 94.00 310 CYS A C 1
ATOM 2471 O O . CYS A 1 310 ? 11.432 -8.426 6.396 1.00 94.00 310 CYS A O 1
ATOM 2473 N N . GLN A 1 311 ? 9.306 -9.133 6.606 1.00 96.38 311 GLN A N 1
ATOM 2474 C CA . GLN A 1 311 ? 9.340 -10.014 5.437 1.00 96.38 311 GLN A CA 1
ATOM 2475 C C . GLN A 1 311 ? 9.554 -9.230 4.140 1.00 96.38 311 GLN A C 1
ATOM 2477 O O . GLN A 1 311 ? 10.436 -9.586 3.357 1.00 96.38 311 GLN A O 1
ATOM 2482 N N . ILE A 1 312 ? 8.819 -8.134 3.928 1.00 97.06 312 ILE A N 1
ATOM 2483 C CA . ILE A 1 312 ? 8.991 -7.280 2.743 1.00 97.06 312 ILE A CA 1
ATOM 2484 C C . ILE A 1 312 ? 10.406 -6.695 2.704 1.00 97.06 312 ILE A C 1
ATOM 2486 O O . ILE A 1 312 ? 11.069 -6.742 1.666 1.00 97.06 312 ILE A O 1
ATOM 2490 N N . ASN A 1 313 ? 10.913 -6.204 3.835 1.00 95.12 313 ASN A N 1
ATOM 2491 C CA . ASN A 1 313 ? 12.271 -5.680 3.912 1.00 95.12 313 ASN A CA 1
ATOM 2492 C C . ASN A 1 313 ? 13.333 -6.750 3.604 1.00 95.12 313 ASN A C 1
ATOM 2494 O O . ASN A 1 313 ? 14.323 -6.469 2.921 1.00 95.12 313 ASN A O 1
ATOM 2498 N N . SER A 1 314 ? 13.121 -7.984 4.066 1.00 95.69 314 SER A N 1
ATOM 2499 C CA . SER A 1 314 ? 13.988 -9.121 3.750 1.00 95.69 314 SER A CA 1
ATOM 2500 C C . SER A 1 314 ? 13.974 -9.437 2.253 1.00 95.69 314 SER A C 1
ATOM 2502 O O . SER A 1 314 ? 15.049 -9.553 1.664 1.00 95.69 314 SER A O 1
ATOM 2504 N N . ILE A 1 315 ? 12.792 -9.486 1.626 1.00 97.56 315 ILE A N 1
ATOM 2505 C CA . ILE A 1 315 ? 12.631 -9.693 0.176 1.00 97.56 315 ILE A CA 1
ATOM 2506 C C . ILE A 1 315 ? 13.400 -8.622 -0.611 1.00 97.56 315 ILE A C 1
ATOM 2508 O O . ILE A 1 315 ? 14.163 -8.940 -1.523 1.00 97.56 315 ILE A O 1
ATOM 2512 N N . LEU A 1 316 ? 13.231 -7.354 -0.237 1.00 96.62 316 LEU A N 1
ATOM 2513 C CA . LEU A 1 316 ? 13.873 -6.214 -0.892 1.00 96.62 316 LEU A CA 1
ATOM 2514 C C . LEU A 1 316 ? 15.401 -6.233 -0.731 1.00 96.62 316 LEU A C 1
ATOM 2516 O O . LEU A 1 316 ? 16.135 -5.985 -1.687 1.00 96.62 316 LEU A O 1
ATOM 2520 N N . THR A 1 317 ? 15.895 -6.571 0.460 1.00 94.56 317 THR A N 1
ATOM 2521 C CA . THR A 1 317 ? 17.337 -6.663 0.744 1.00 94.56 317 THR A CA 1
ATOM 2522 C C . THR A 1 317 ? 17.993 -7.827 0.001 1.00 94.56 317 THR A C 1
ATOM 2524 O O . THR A 1 317 ? 19.096 -7.682 -0.536 1.00 94.56 317 THR A O 1
ATOM 2527 N N . GLU A 1 318 ? 17.319 -8.977 -0.059 1.00 95.12 318 GLU A N 1
ATOM 2528 C CA . GLU A 1 318 ? 17.761 -10.136 -0.837 1.00 95.12 318 GLU A CA 1
ATOM 2529 C C . GLU A 1 318 ? 17.874 -9.780 -2.324 1.00 95.12 318 GLU A C 1
ATOM 2531 O O . GLU A 1 318 ? 18.874 -10.103 -2.965 1.00 95.12 318 GLU A O 1
ATOM 2536 N N . GLU A 1 319 ? 16.886 -9.065 -2.862 1.00 94.81 319 GLU A N 1
ATOM 2537 C CA . GLU A 1 319 ? 16.873 -8.671 -4.266 1.00 94.81 319 GLU A CA 1
ATOM 2538 C C . GLU A 1 319 ? 17.988 -7.669 -4.600 1.00 94.81 319 GLU A C 1
ATOM 2540 O O . GLU A 1 319 ? 18.708 -7.868 -5.579 1.00 94.81 319 GLU A O 1
ATOM 2545 N N . MET A 1 320 ? 18.232 -6.668 -3.748 1.00 93.94 320 MET A N 1
ATOM 2546 C CA . MET A 1 320 ? 19.389 -5.774 -3.907 1.00 93.94 320 MET A CA 1
ATOM 2547 C C . MET A 1 320 ? 20.711 -6.543 -3.886 1.00 93.94 320 MET A C 1
ATOM 2549 O O . MET A 1 320 ? 21.553 -6.357 -4.768 1.00 93.94 320 MET A O 1
ATOM 2553 N N . SER A 1 321 ? 20.858 -7.468 -2.933 1.00 93.50 321 SER A N 1
ATOM 2554 C CA . SER A 1 321 ? 22.055 -8.309 -2.809 1.00 93.50 321 SER A CA 1
ATOM 2555 C C . SER A 1 321 ? 22.272 -9.163 -4.059 1.00 93.50 321 SER A C 1
ATOM 2557 O O . SER A 1 321 ? 23.399 -9.302 -4.534 1.00 93.50 321 SER A O 1
ATOM 2559 N N . ARG A 1 322 ? 21.191 -9.696 -4.642 1.00 91.88 322 ARG A N 1
ATOM 2560 C CA . ARG A 1 322 ? 21.217 -10.470 -5.891 1.00 91.88 322 ARG A CA 1
ATOM 2561 C C . ARG A 1 322 ? 21.663 -9.633 -7.090 1.00 91.88 322 ARG A C 1
ATOM 2563 O O . ARG A 1 322 ? 22.353 -10.154 -7.963 1.00 91.88 322 ARG A O 1
ATOM 2570 N N . LEU A 1 323 ? 21.304 -8.351 -7.121 1.00 89.62 323 LEU A N 1
ATOM 2571 C CA . LEU A 1 323 ? 21.767 -7.387 -8.124 1.00 89.62 323 LEU A CA 1
ATOM 2572 C C . LEU A 1 323 ? 23.216 -6.918 -7.887 1.00 89.62 323 LEU A C 1
ATOM 2574 O O . LEU A 1 323 ? 23.730 -6.122 -8.670 1.00 89.62 323 LEU A O 1
ATOM 2578 N N . GLY A 1 324 ? 23.885 -7.399 -6.832 1.00 90.31 324 GLY A N 1
ATOM 2579 C CA . GLY A 1 324 ? 25.232 -6.964 -6.457 1.00 90.31 324 GLY A CA 1
ATOM 2580 C C . GLY A 1 324 ? 25.271 -5.547 -5.882 1.00 90.31 324 GLY A C 1
ATOM 2581 O O . GLY A 1 324 ? 26.337 -4.937 -5.832 1.00 90.31 324 GLY A O 1
ATOM 2582 N N . ASN A 1 325 ? 24.118 -5.032 -5.452 1.00 90.56 325 ASN A N 1
ATOM 2583 C CA . ASN A 1 325 ? 23.946 -3.687 -4.928 1.00 90.56 325 ASN A CA 1
ATOM 2584 C C . ASN A 1 325 ? 23.546 -3.723 -3.448 1.00 90.56 325 ASN A C 1
ATOM 2586 O O . ASN A 1 325 ? 23.031 -4.708 -2.925 1.00 90.56 325 ASN A O 1
ATOM 2590 N N . SER A 1 326 ? 23.742 -2.600 -2.770 1.00 91.38 326 SER A N 1
ATOM 2591 C CA . SER A 1 326 ? 23.141 -2.314 -1.470 1.00 91.38 326 SER A CA 1
ATOM 2592 C C . SER A 1 326 ? 22.190 -1.135 -1.611 1.00 91.38 326 SER A C 1
ATOM 2594 O O . SER A 1 326 ? 22.314 -0.342 -2.548 1.00 91.38 326 SER A O 1
ATOM 2596 N N . PHE A 1 327 ? 21.271 -0.973 -0.662 1.00 93.62 327 PHE A N 1
ATOM 2597 C CA . PHE A 1 327 ? 20.491 0.255 -0.613 1.00 93.62 327 PHE A CA 1
ATOM 2598 C C . PHE A 1 327 ? 21.399 1.489 -0.450 1.00 93.62 327 PHE A C 1
ATOM 2600 O O . PHE A 1 327 ? 22.432 1.416 0.227 1.00 93.62 327 PHE A O 1
ATOM 2607 N N . PRO A 1 328 ? 21.028 2.629 -1.061 1.00 90.00 328 PRO A N 1
ATOM 2608 C CA . PRO A 1 328 ? 21.590 3.934 -0.738 1.00 90.00 328 PRO A CA 1
ATOM 2609 C C . PRO A 1 328 ? 21.534 4.231 0.767 1.00 90.00 328 PRO A C 1
ATOM 2611 O O . PRO A 1 328 ? 20.719 3.658 1.495 1.00 90.00 328 PRO A O 1
ATOM 2614 N N . LYS A 1 329 ? 22.395 5.131 1.259 1.00 87.94 329 LYS A N 1
ATOM 2615 C CA . LYS A 1 329 ? 22.494 5.426 2.703 1.00 87.94 329 LYS A CA 1
ATOM 2616 C C . LYS A 1 329 ? 21.172 5.919 3.296 1.00 87.94 329 LYS A C 1
ATOM 2618 O O . LYS A 1 329 ? 20.824 5.506 4.395 1.00 87.94 329 LYS A O 1
ATOM 2623 N N . ASP A 1 330 ? 20.439 6.744 2.557 1.00 86.62 330 ASP A N 1
ATOM 2624 C CA . ASP A 1 330 ? 19.107 7.258 2.897 1.00 86.62 330 ASP A CA 1
ATOM 2625 C C . ASP A 1 330 ? 18.041 6.158 3.005 1.00 86.62 330 ASP A C 1
ATOM 2627 O O . ASP A 1 330 ? 17.070 6.316 3.737 1.00 86.62 330 ASP A O 1
ATOM 2631 N N . LEU A 1 331 ? 18.246 5.022 2.335 1.00 90.94 331 LEU A N 1
ATOM 2632 C CA . LEU A 1 331 ? 17.353 3.862 2.368 1.00 90.94 331 LEU A CA 1
ATOM 2633 C C . LEU A 1 331 ? 17.911 2.697 3.192 1.00 90.94 331 LEU A C 1
ATOM 2635 O O . LEU A 1 331 ? 17.280 1.645 3.262 1.00 90.94 331 LEU A O 1
ATOM 2639 N N . SER A 1 332 ? 19.080 2.845 3.817 1.00 87.12 332 SER A N 1
ATOM 2640 C CA . SER A 1 332 ? 19.715 1.790 4.625 1.00 87.12 332 SER A CA 1
ATOM 2641 C C . SER A 1 332 ? 19.255 1.798 6.087 1.00 87.12 332 SER A C 1
ATOM 2643 O O . SER A 1 332 ? 19.647 0.930 6.860 1.00 87.12 332 SER A O 1
ATOM 2645 N N . GLU A 1 333 ? 18.431 2.774 6.471 1.00 86.31 333 GLU A N 1
ATOM 2646 C CA . GLU A 1 333 ? 17.934 2.953 7.834 1.00 86.31 333 GLU A CA 1
ATOM 2647 C C . GLU A 1 333 ? 17.074 1.763 8.289 1.00 86.31 333 GLU A C 1
ATOM 2649 O O . GLU A 1 333 ? 16.065 1.429 7.666 1.00 86.31 333 GLU A O 1
ATOM 2654 N N . ILE A 1 334 ? 17.460 1.113 9.386 1.00 79.81 334 ILE A N 1
ATOM 2655 C CA . ILE A 1 334 ? 16.603 0.141 10.071 1.00 79.81 334 ILE A CA 1
ATOM 2656 C C . ILE A 1 334 ? 15.793 0.920 11.102 1.00 79.81 334 ILE A C 1
ATOM 2658 O O . ILE A 1 334 ? 16.368 1.600 11.947 1.00 79.81 334 ILE A O 1
ATOM 2662 N N . VAL A 1 335 ? 14.469 0.830 11.006 1.00 84.81 335 VAL A N 1
ATOM 2663 C CA . VAL A 1 335 ? 13.552 1.481 11.941 1.00 84.81 335 VAL A CA 1
ATOM 2664 C C . VAL A 1 335 ? 12.908 0.390 12.783 1.00 84.81 335 VAL A C 1
ATOM 2666 O O . VAL A 1 335 ? 12.013 -0.320 12.316 1.00 84.81 335 VAL A O 1
ATOM 2669 N N . ASP A 1 336 ? 13.404 0.231 14.006 1.00 88.56 336 ASP A N 1
ATOM 2670 C CA . ASP A 1 336 ? 12.898 -0.785 14.922 1.00 88.56 336 ASP A CA 1
ATOM 2671 C C . ASP A 1 336 ? 11.454 -0.464 15.341 1.00 88.56 336 ASP A C 1
ATOM 2673 O O . ASP A 1 336 ? 11.129 0.704 15.589 1.00 88.56 336 ASP A O 1
ATOM 2677 N N . PRO A 1 337 ? 10.569 -1.475 15.410 1.00 90.31 337 PRO A N 1
ATOM 2678 C CA . PRO A 1 337 ? 9.202 -1.267 15.856 1.00 90.31 337 PRO A CA 1
ATOM 2679 C C . PRO A 1 337 ? 9.182 -0.864 17.336 1.00 90.31 337 PRO A C 1
ATOM 2681 O O . PRO A 1 337 ? 9.789 -1.553 18.161 1.00 90.31 337 PRO A O 1
ATOM 2684 N N . PRO A 1 338 ? 8.480 0.220 17.707 1.00 90.00 338 PRO A N 1
ATOM 2685 C CA . PRO A 1 338 ? 8.340 0.608 19.104 1.00 90.00 338 PRO A CA 1
ATOM 2686 C C . PRO A 1 338 ? 7.521 -0.424 19.890 1.00 90.00 338 PRO A C 1
ATOM 2688 O O . PRO A 1 338 ? 6.649 -1.110 19.343 1.00 90.00 338 PRO A O 1
ATOM 2691 N N . GLU A 1 339 ? 7.793 -0.518 21.193 1.00 85.00 339 GLU A N 1
ATOM 2692 C CA . GLU A 1 339 ? 6.975 -1.300 22.120 1.00 85.00 339 GLU A CA 1
ATOM 2693 C C . GLU A 1 339 ? 5.596 -0.641 22.301 1.00 85.00 339 GLU A C 1
ATOM 2695 O O . GLU A 1 339 ? 5.480 0.581 22.344 1.00 85.00 339 GLU A O 1
ATOM 2700 N N . LEU A 1 340 ? 4.541 -1.450 22.430 1.00 79.31 340 LEU A N 1
ATOM 2701 C CA . LEU A 1 340 ? 3.197 -0.955 22.748 1.00 79.31 340 LEU A CA 1
ATOM 2702 C C . LEU A 1 340 ? 3.158 -0.486 24.212 1.00 79.31 340 LEU A C 1
ATOM 2704 O O . LEU A 1 340 ? 3.343 -1.296 25.120 1.00 79.31 340 LEU A O 1
ATOM 2708 N N . GLU A 1 341 ? 2.847 0.786 24.457 1.00 68.19 341 GLU A N 1
ATOM 2709 C CA . GLU A 1 341 ? 2.950 1.425 25.783 1.00 68.19 341 GLU A CA 1
ATOM 2710 C C . GLU A 1 341 ? 2.019 0.823 26.853 1.00 68.19 341 GLU A C 1
ATOM 2712 O O . GLU A 1 341 ? 2.308 0.870 28.047 1.00 68.19 341 GLU A O 1
ATOM 2717 N N . TRP A 1 342 ? 0.909 0.199 26.455 1.00 66.94 342 TRP A N 1
ATOM 2718 C CA . TRP A 1 342 ? 0.003 -0.509 27.372 1.00 66.94 342 TRP A CA 1
ATOM 2719 C C . TRP A 1 342 ? 0.452 -1.944 27.696 1.00 66.94 342 TRP A C 1
ATOM 2721 O O . TRP A 1 342 ? -0.218 -2.658 28.450 1.00 66.94 342 TRP A O 1
ATOM 2731 N N . ILE A 1 343 ? 1.586 -2.390 27.150 1.00 50.25 343 ILE A N 1
ATOM 2732 C CA . ILE A 1 343 ? 2.226 -3.652 27.508 1.00 50.25 343 ILE A CA 1
ATOM 2733 C C . ILE A 1 343 ? 3.221 -3.374 28.631 1.00 50.25 343 ILE A C 1
ATOM 2735 O O . ILE A 1 343 ? 4.400 -3.142 28.401 1.00 50.25 343 ILE A O 1
ATOM 2739 N N . VAL A 1 344 ? 2.769 -3.497 29.879 1.00 38.91 344 VAL A N 1
ATOM 2740 C CA . VAL A 1 344 ? 3.704 -3.902 30.933 1.00 38.91 344 VAL A CA 1
ATOM 2741 C C . VAL A 1 344 ? 4.042 -5.371 30.655 1.00 38.91 344 VAL A C 1
ATOM 2743 O O . VAL A 1 344 ? 3.122 -6.199 30.625 1.00 38.91 344 VAL A O 1
ATOM 2746 N N . PRO A 1 345 ? 5.314 -5.740 30.428 1.00 37.16 345 PRO A N 1
ATOM 2747 C CA . PRO A 1 345 ? 5.681 -7.134 30.247 1.00 37.16 345 PRO A CA 1
ATOM 2748 C C . PRO A 1 345 ? 5.263 -7.927 31.486 1.00 37.16 345 PRO A C 1
ATOM 2750 O O . PRO A 1 345 ? 5.610 -7.570 32.610 1.00 37.16 345 PRO A O 1
ATOM 2753 N N . THR A 1 346 ? 4.581 -9.058 31.312 1.00 39.41 346 THR A N 1
ATOM 2754 C CA . THR A 1 346 ? 4.282 -10.001 32.408 1.00 39.41 346 THR A CA 1
ATOM 2755 C C . THR A 1 346 ? 5.538 -10.551 33.106 1.00 39.41 346 THR A C 1
ATOM 2757 O O . THR A 1 346 ? 5.422 -11.270 34.094 1.00 39.41 346 THR A O 1
ATOM 2760 N N . SER A 1 347 ? 6.742 -10.189 32.652 1.00 34.84 347 SER A N 1
ATOM 2761 C CA . SER A 1 347 ? 8.019 -10.447 33.320 1.00 34.84 347 SER A CA 1
ATOM 2762 C C . SER A 1 347 ? 8.409 -9.420 34.400 1.00 34.84 347 SER A C 1
ATOM 2764 O O . SER A 1 347 ? 9.360 -9.681 35.132 1.00 34.84 347 SER A O 1
ATOM 2766 N N . SER A 1 348 ? 7.692 -8.301 34.580 1.00 34.38 348 SER A N 1
ATOM 2767 C CA . SER A 1 348 ? 7.988 -7.305 35.636 1.00 34.38 348 SER A CA 1
ATOM 2768 C C . SER A 1 348 ? 7.087 -7.397 36.881 1.00 34.38 348 SER A C 1
ATOM 2770 O O . SER A 1 348 ? 7.305 -6.695 37.872 1.00 34.38 348 SER A O 1
ATOM 2772 N N . LEU A 1 349 ? 6.131 -8.335 36.917 1.00 33.25 349 LEU A N 1
ATOM 2773 C CA . LEU A 1 349 ? 5.298 -8.573 38.107 1.00 33.25 349 LEU A CA 1
ATOM 2774 C C . LEU A 1 349 ? 6.030 -9.314 39.242 1.00 33.25 349 LEU A C 1
ATOM 2776 O O . LEU A 1 349 ? 5.558 -9.306 40.377 1.00 33.25 349 LEU A O 1
ATOM 2780 N N . SER A 1 350 ? 7.221 -9.878 39.003 1.00 32.38 350 SER A N 1
ATOM 2781 C CA . SER A 1 350 ? 8.055 -10.446 40.076 1.00 32.38 350 SER A CA 1
ATOM 2782 C C . SER A 1 350 ? 8.859 -9.404 40.865 1.00 32.38 350 SER A C 1
ATOM 2784 O O . SER A 1 350 ? 9.368 -9.727 41.939 1.00 32.38 350 SER A O 1
ATOM 2786 N N . SER A 1 351 ? 8.975 -8.166 40.368 1.00 32.59 351 SER A N 1
ATOM 2787 C CA . SER A 1 351 ? 9.668 -7.066 41.063 1.00 32.59 351 SER A CA 1
ATOM 2788 C C . SER A 1 351 ? 8.730 -6.106 41.799 1.00 32.59 351 SER A C 1
ATOM 2790 O O . SER A 1 351 ? 9.187 -5.401 42.692 1.00 32.59 351 SER A O 1
ATOM 2792 N N . LEU A 1 352 ? 7.425 -6.117 41.502 1.00 30.70 352 LEU A N 1
ATOM 2793 C CA . LEU A 1 352 ? 6.415 -5.336 42.236 1.00 30.70 352 LEU A CA 1
ATOM 2794 C C . LEU A 1 352 ? 5.679 -6.134 43.326 1.00 30.70 352 LEU A C 1
ATOM 2796 O O . LEU A 1 352 ? 5.083 -5.533 44.212 1.00 30.70 352 LEU A O 1
ATOM 2800 N N . ALA A 1 353 ? 5.791 -7.466 43.338 1.00 30.84 353 ALA A N 1
ATOM 2801 C CA . ALA A 1 353 ? 5.225 -8.324 44.387 1.00 30.84 353 ALA A CA 1
ATOM 2802 C C . ALA A 1 353 ? 6.183 -8.609 45.569 1.00 30.84 353 ALA A C 1
ATOM 2804 O O . ALA A 1 353 ? 5.859 -9.412 46.440 1.00 30.84 353 ALA A O 1
ATOM 2805 N N . LYS A 1 354 ? 7.367 -7.974 45.618 1.00 32.69 354 LYS A N 1
ATOM 2806 C CA . LYS A 1 354 ? 8.352 -8.154 46.708 1.00 32.69 354 LYS A CA 1
ATOM 2807 C C . LYS A 1 354 ? 8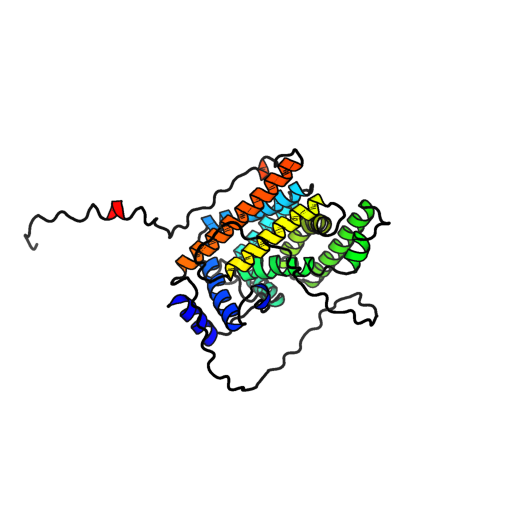.436 -7.007 47.722 1.00 32.69 354 LYS A C 1
ATOM 2809 O O . LYS A 1 354 ? 9.185 -7.142 48.677 1.00 32.69 354 LYS A O 1
ATOM 2814 N N . ASN A 1 355 ? 7.642 -5.943 47.574 1.00 31.55 355 ASN A N 1
ATOM 2815 C CA . ASN A 1 355 ? 7.676 -4.784 48.482 1.00 31.55 355 ASN A CA 1
ATOM 2816 C C . ASN A 1 355 ? 6.362 -4.526 49.244 1.00 31.55 355 ASN A C 1
ATOM 2818 O O . ASN A 1 355 ? 6.111 -3.404 49.671 1.00 31.55 355 ASN A O 1
ATOM 2822 N N . SER A 1 356 ? 5.519 -5.539 49.454 1.00 28.80 356 SER A N 1
ATOM 2823 C CA . SER A 1 356 ? 4.325 -5.387 50.301 1.00 28.80 356 SER A CA 1
ATOM 2824 C C . SER A 1 356 ? 4.121 -6.569 51.247 1.00 28.80 356 SER A C 1
ATOM 2826 O O . SER A 1 356 ? 3.050 -7.163 51.281 1.00 28.80 356 SER A O 1
ATOM 2828 N N . TYR A 1 357 ? 5.157 -6.920 52.003 1.00 30.27 357 TYR A N 1
ATOM 2829 C CA . TYR A 1 357 ? 5.018 -7.642 53.266 1.00 30.27 357 TYR A CA 1
ATOM 2830 C C . TYR A 1 357 ? 6.138 -7.185 54.196 1.00 30.27 357 TYR A C 1
ATOM 2832 O O . TYR A 1 357 ? 7.207 -7.773 54.201 1.00 30.27 357 TYR A O 1
ATOM 2840 N N . ASP A 1 358 ? 5.867 -6.118 54.941 1.00 27.22 358 ASP A N 1
ATOM 2841 C CA . ASP A 1 358 ? 6.366 -5.944 56.303 1.00 27.22 358 ASP A CA 1
ATOM 2842 C C . ASP A 1 358 ? 5.273 -5.196 57.076 1.00 27.22 358 ASP A C 1
ATOM 2844 O O . ASP A 1 358 ? 5.079 -3.986 56.959 1.00 27.22 358 ASP A O 1
ATOM 2848 N N . HIS A 1 359 ? 4.475 -5.983 57.794 1.00 30.06 359 HIS A N 1
ATOM 2849 C CA . HIS A 1 359 ? 3.690 -5.518 58.927 1.00 30.06 359 HIS A CA 1
ATOM 2850 C C . HIS A 1 359 ? 4.659 -5.378 60.102 1.00 30.06 359 HIS A C 1
ATOM 2852 O O . HIS A 1 359 ? 5.332 -6.348 60.429 1.00 30.06 359 HIS A O 1
ATOM 2858 N N . ASP A 1 360 ? 4.730 -4.194 60.709 1.00 29.05 360 ASP A N 1
ATOM 2859 C CA . ASP A 1 360 ? 4.542 -3.993 62.154 1.00 29.05 360 ASP A CA 1
ATOM 2860 C C . ASP A 1 360 ? 4.978 -2.581 62.559 1.00 29.05 360 ASP A C 1
ATOM 2862 O O . ASP A 1 360 ? 6.111 -2.168 62.318 1.00 29.05 360 ASP A O 1
ATOM 2866 N N . GLY A 1 361 ? 4.090 -1.839 63.229 1.00 25.86 361 GLY A N 1
ATOM 2867 C CA . GLY A 1 361 ? 4.516 -0.646 63.955 1.00 25.86 361 GLY A CA 1
ATOM 2868 C C . GLY A 1 361 ? 3.461 0.424 64.187 1.00 25.86 361 GLY A C 1
ATOM 2869 O O . GLY A 1 361 ? 3.459 1.438 63.507 1.00 25.86 361 GLY A O 1
ATOM 2870 N N . PHE A 1 362 ? 2.685 0.229 65.253 1.00 25.08 362 PHE A N 1
ATOM 2871 C CA . PHE A 1 362 ? 2.101 1.278 66.096 1.00 25.08 362 PHE A CA 1
ATOM 2872 C C . PHE A 1 362 ? 0.845 2.029 65.621 1.00 25.08 362 PHE A C 1
ATOM 2874 O O . PHE A 1 362 ? 0.875 3.075 64.982 1.00 25.08 362 PHE A O 1
ATOM 2881 N N . SER A 1 363 ? -0.279 1.520 66.137 1.00 28.84 363 SER A N 1
ATOM 2882 C CA . SER A 1 363 ? -1.280 2.332 66.838 1.00 28.84 363 SER A CA 1
ATOM 2883 C C . SER A 1 363 ? -0.601 3.379 67.726 1.00 28.84 363 SER A C 1
ATOM 2885 O O . SER A 1 363 ? 0.185 3.002 68.588 1.00 28.84 363 SER A O 1
ATOM 2887 N N . ASP A 1 364 ? -0.879 4.665 67.517 1.00 29.11 364 ASP A N 1
ATOM 2888 C CA . ASP A 1 364 ? -1.509 5.516 68.534 1.00 29.11 364 ASP A CA 1
ATOM 2889 C C . ASP A 1 364 ? -1.598 6.988 68.104 1.00 29.11 364 ASP A C 1
ATOM 2891 O O . ASP A 1 364 ? -0.689 7.549 67.500 1.00 29.11 364 ASP A O 1
ATOM 2895 N N . ALA A 1 365 ? -2.702 7.589 68.559 1.00 27.52 365 ALA A N 1
ATOM 2896 C CA . ALA A 1 365 ? -2.979 9.011 68.761 1.00 27.52 365 ALA A CA 1
ATOM 2897 C C . ALA A 1 365 ? -3.757 9.755 67.659 1.00 27.52 365 ALA A C 1
ATOM 2899 O O . ALA A 1 365 ? -3.233 10.251 66.668 1.00 27.52 365 ALA A O 1
ATOM 2900 N N . ILE A 1 366 ? -5.054 9.901 67.944 1.00 34.19 366 ILE A N 1
ATOM 2901 C CA . ILE A 1 366 ? -5.930 10.964 67.452 1.00 34.19 366 ILE A CA 1
ATOM 2902 C C . ILE A 1 366 ? -5.432 12.299 68.036 1.00 34.19 366 ILE A C 1
ATOM 2904 O O . ILE A 1 366 ? -5.678 12.555 69.215 1.00 34.19 366 ILE A O 1
ATOM 2908 N N . GLN A 1 367 ? -4.756 13.121 67.226 1.00 28.19 367 GLN A N 1
ATOM 2909 C CA . GLN A 1 367 ? -4.893 14.588 67.126 1.00 28.19 367 GLN A CA 1
ATOM 2910 C C . GLN A 1 367 ? -3.973 15.160 66.051 1.00 28.19 367 GLN A C 1
ATOM 2912 O O . GLN A 1 367 ? -2.775 14.804 66.055 1.00 28.19 367 GLN A O 1
#

Sequence (367 aa):
MPFFKSCLLQLDEKDISCRKLRTTLFECPNDTDFLAKLIAVRAAFDNILSQDTIFEWTKKTGELTGARLLCALGAEHAEFVYSYNILIEKAKELSNSEMLTPDQMDLKSELKEHGISCENFYDLVLDYILVDAFELLSNPPNSILNVTQNRWLSDYFKKTTLDSTIWTILLAKRKLLGSASAGFFGHYYSLVGTFIGPLAWAFFGTDVNSQRLVQRIRDTLQAFLKDLFSFHQTCGKNPHSNIENLELFPEDSVSSLGEDDSTVILSKNDSAPITREETVKPVAFTRGMRYQTLPELSRDVYSSLIDCSCQINSILTEEMSRLGNSFPKDLSEIVDPPELEWIVPTSSLSSLAKNSYDHDGFSDAIQ

Foldseek 3Di:
DPQLVVLLVCVVVDDQFDLDQCCVLLVNPDSSLSSSLVSLLQLLQCQQCVDVQQVVLVLVLVLLLLCLLCVLLVHHRPLLSVLSVVLVVLLVLQVDDPDDDPQNVVQQVVCVVQSQNDSGCCRPPVVSPPVVVVVCLVPPDPQLQCLQVDPPDDLVVSLVSLLVVLVVVLVVVLVVCPVCCVYSVVSVSSSCNRRVSSLSCLCRHDDPLSNVLSVQLSVLSSVLVSVSSCLADPPDDDPDDDPDDDPDDDPDDDDDDDDDDDDPDDDDDDDDDDDDDDDDDDDDDCPDGPDPDSVVSSVVNVVSVVVSSVSSVVSSQVSCVVVVHGDDPVSNDDRDRDDDPPDPDPVCPVVVVPPPDDDDDDDDDDD